Protein AF-A0A9D4SSJ9-F1 (afdb_monomer)

Solvent-accessible surface area (backbone atoms only — not comparable to full-atom values): 11953 Å² total; per-residue (Å²): 132,86,77,77,81,77,77,83,88,78,85,59,30,48,45,57,53,49,49,54,50,52,47,48,73,70,63,75,56,53,73,68,54,53,19,58,77,70,75,43,57,63,69,55,52,53,52,50,59,76,40,42,68,61,57,51,48,33,48,74,70,63,77,42,65,49,80,43,64,68,97,76,80,68,97,52,61,68,61,51,53,53,66,73,49,56,68,79,73,55,81,67,80,73,87,71,49,74,65,58,55,51,49,60,66,48,68,77,57,82,77,80,84,84,84,89,84,84,91,78,73,88,73,72,77,74,72,54,72,64,59,56,48,52,53,51,56,52,51,47,57,50,36,62,73,73,66,44,66,72,58,48,60,55,50,51,54,55,54,51,48,56,54,52,58,55,50,67,73,64,57,81,87,49,80,62,74,73,73,53,83,81,70,81,79,130

Secondary structure (DSSP, 8-state):
-PPPPPPP-PPPPHHHHHHHHHHHHHH---HHHHHHHTT--HHHHHHHHHTHHHHHHHHHTTSS-TT-S--PPPS-HHHHHHHHHGGGGS-PPP---HHHHHHHHHHT---------S-------PPPHHHHHHHHHHHHHHHHHHT-HHHHHHHHHHHHHHHHHHHHH----STHHHHS------

Organism: Rhipicephalus sanguineus (NCBI:txid34632)

Mean predicted aligned error: 19.71 Å

Radius of gyration: 43.17 Å; Cα contacts (8 Å, |Δi|>4): 69; chains: 1; bounding box: 50×50×124 Å

Nearest PDB structures (foldseek):
  1hlv-assembly1_A  TM=5.743E-01  e=2.482E-03  Homo sapiens

Foldseek 3Di:
DDPPDDDDDDQDFLLRLVVLVVCVVPVVDDLVVSCVVSVHDSVVNVVSVVCVVVSCCCVVVVVDDRRDRDPDDDPCPVVVVCVVCVCVPPDDPPPQDPVNVVVVVCVVDDDDDDDDDDDDDPPPPDDPLVVVLVVLVVVLVVCVVVVPVVVNVVSVVVNVVSVVVVVVVVPDPDPVVVVPDPPPDD

InterPro domains:
  IPR007889 DNA binding HTH domain, Psq-type [PF04218] (6-55)
  IPR007889 DNA binding HTH domain, Psq-type [PS50960] (3-55)
  I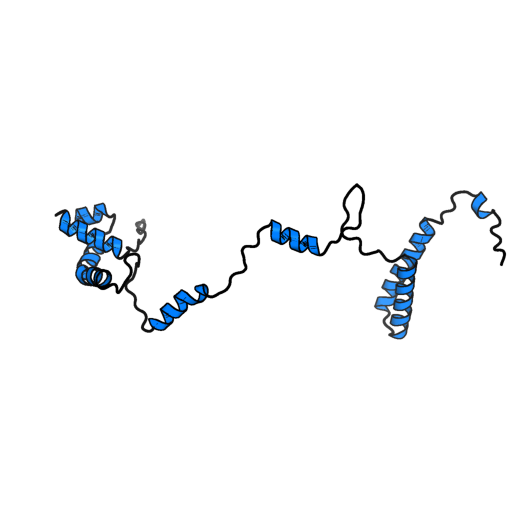PR009057 Homedomain-like superfamily [SSF46689] (6-64)
  IPR011991 ArsR-like helix-turn-helix domain [cd00090] (10-50)

pLDDT: mean 81.21, std 14.35, range [38.53, 95.25]

Sequence (186 aa):
MESAKKRPHHALSLEKKLEILKELDRSGLTKTEVAKKFDIPKSTLSRILKNKETIEGAVKNGTFTAKRMRMRTTPYEELEKDYETIDESVQTCREETLEELIAEVQADDQPSSSDECDDVIPSAVVPPDSAAKEAVELLQRYFEHEGCPEFLSSLSGMGAYFVKKQLKHAKQTTLHSFFSPTHPDK

Structure (mmCIF, N/CA/C/O backbone):
data_AF-A0A9D4SSJ9-F1
#
_entry.id   AF-A0A9D4SSJ9-F1
#
loop_
_atom_site.group_PDB
_atom_site.id
_atom_site.type_symbol
_atom_site.label_atom_id
_atom_site.label_alt_id
_atom_site.label_comp_id
_atom_site.label_asym_id
_atom_site.label_entity_id
_atom_site.label_seq_id
_atom_site.pdbx_PDB_ins_code
_atom_site.Cartn_x
_atom_site.Cartn_y
_atom_site.Cartn_z
_atom_site.occupancy
_atom_site.B_iso_or_equiv
_atom_site.auth_seq_id
_atom_site.auth_comp_id
_atom_site.auth_asym_id
_atom_site.auth_atom_id
_atom_site.pdbx_PDB_model_num
ATOM 1 N N . MET A 1 1 ? -31.808 -22.630 10.461 1.00 53.34 1 MET A N 1
ATOM 2 C CA . MET A 1 1 ? -31.124 -21.704 11.388 1.00 53.34 1 MET A CA 1
ATOM 3 C C . MET A 1 1 ? -30.409 -20.671 10.545 1.00 53.34 1 MET A C 1
ATOM 5 O O . MET A 1 1 ? -29.534 -21.040 9.775 1.00 53.34 1 MET A O 1
ATOM 9 N N . GLU A 1 2 ? -30.836 -19.418 10.619 1.00 62.09 2 GLU A N 1
ATOM 10 C CA . GLU A 1 2 ? -30.217 -18.324 9.875 1.00 62.09 2 GLU A CA 1
ATOM 11 C C . GLU A 1 2 ? -28.887 -17.961 10.545 1.00 62.09 2 GLU A C 1
ATOM 13 O O . GLU A 1 2 ? -28.835 -17.619 11.726 1.00 62.09 2 GLU A O 1
ATOM 18 N N . SER A 1 3 ? -27.779 -18.143 9.831 1.00 63.62 3 SER A N 1
ATOM 19 C CA . SER A 1 3 ? -26.447 -17.842 10.348 1.00 63.62 3 SER A CA 1
ATOM 20 C C . SER A 1 3 ? -26.290 -16.333 10.522 1.00 63.62 3 SER A C 1
ATOM 22 O O . SER A 1 3 ? -26.323 -15.593 9.540 1.00 63.62 3 SER A O 1
ATOM 24 N N . ALA A 1 4 ? -26.092 -15.879 11.763 1.00 78.81 4 ALA A N 1
ATOM 25 C CA . ALA A 1 4 ? -25.862 -14.471 12.070 1.00 78.81 4 ALA A CA 1
ATOM 26 C C . ALA A 1 4 ? -24.712 -13.907 11.216 1.00 78.81 4 ALA A C 1
ATOM 28 O O . ALA A 1 4 ? -23.603 -14.452 11.200 1.00 78.81 4 ALA A O 1
ATOM 29 N N . LYS A 1 5 ? -24.981 -12.808 10.502 1.00 83.75 5 LYS A N 1
ATOM 30 C CA . LYS A 1 5 ? -24.003 -12.133 9.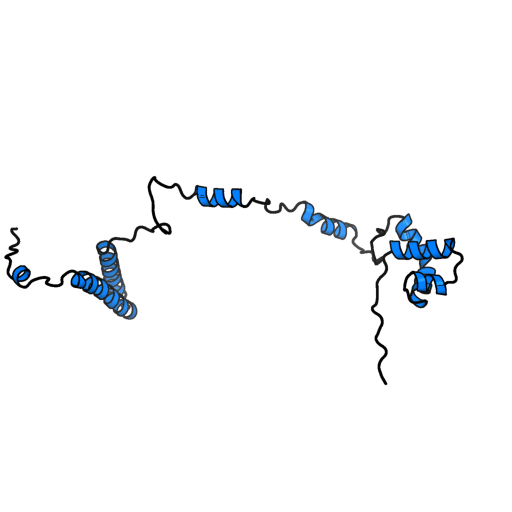642 1.00 83.75 5 LYS A CA 1
ATOM 31 C C . LYS A 1 5 ? -22.762 -11.771 10.466 1.00 83.75 5 LYS A C 1
ATOM 33 O O . LYS A 1 5 ? -22.851 -11.048 11.460 1.00 83.75 5 LYS A O 1
ATOM 38 N N . LYS A 1 6 ? -21.600 -12.307 10.078 1.00 83.38 6 LYS A N 1
ATOM 39 C CA . LYS A 1 6 ? -20.325 -12.048 10.762 1.00 83.38 6 LYS A CA 1
ATOM 40 C C . LYS A 1 6 ? -19.991 -10.560 10.653 1.00 83.38 6 LYS A C 1
ATOM 42 O O . LYS A 1 6 ? -20.070 -9.986 9.569 1.00 83.38 6 LYS A O 1
ATOM 47 N N . ARG A 1 7 ? -19.612 -9.940 11.773 1.00 80.81 7 ARG A N 1
ATOM 48 C CA . ARG A 1 7 ? -19.142 -8.548 11.775 1.00 80.81 7 ARG A CA 1
ATOM 49 C C . ARG A 1 7 ? -17.808 -8.460 11.021 1.00 80.81 7 ARG A C 1
ATOM 51 O O . ARG A 1 7 ? -16.969 -9.344 11.221 1.00 80.81 7 ARG A O 1
ATOM 58 N N . PRO A 1 8 ? -17.591 -7.428 10.190 1.00 84.56 8 PRO A N 1
ATOM 59 C CA . PRO A 1 8 ? -16.294 -7.201 9.567 1.00 84.56 8 PRO A CA 1
ATOM 60 C C . PRO A 1 8 ? -15.223 -6.978 10.641 1.00 84.56 8 PRO A C 1
ATOM 62 O O . PRO A 1 8 ? -15.461 -6.340 11.668 1.00 84.56 8 PRO A O 1
ATOM 65 N N . HIS A 1 9 ? -14.037 -7.545 10.427 1.00 83.94 9 HIS A N 1
ATOM 66 C 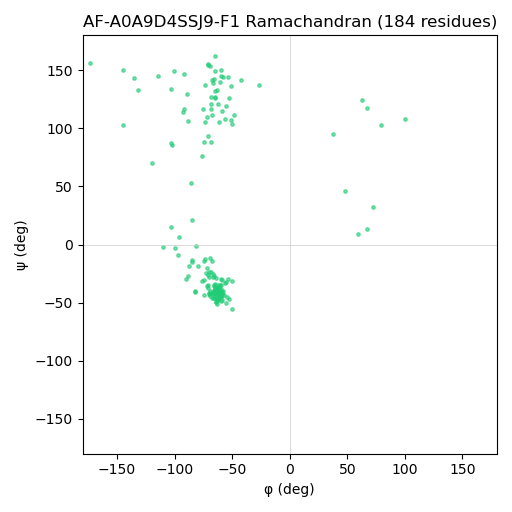CA . HIS A 1 9 ? -12.918 -7.380 11.346 1.00 83.94 9 HIS A CA 1
ATOM 67 C C . HIS A 1 9 ? -12.109 -6.134 10.967 1.00 83.94 9 HIS A C 1
ATOM 69 O O . HIS A 1 9 ? -11.339 -6.158 10.006 1.00 83.94 9 HIS A O 1
ATOM 75 N N . HIS A 1 10 ? -12.234 -5.069 11.759 1.00 85.94 10 HIS A N 1
ATOM 76 C CA . HIS A 1 10 ? -11.441 -3.852 11.598 1.00 85.94 10 HIS A CA 1
ATOM 77 C C . HIS A 1 10 ? -10.174 -3.917 12.455 1.00 85.94 10 HIS A C 1
ATOM 79 O O . HIS A 1 10 ? -10.230 -3.992 13.685 1.00 85.94 10 HIS A O 1
ATOM 85 N N . ALA A 1 11 ? -9.010 -3.908 11.804 1.00 90.50 11 ALA A N 1
ATOM 86 C CA . ALA A 1 11 ? -7.742 -3.788 12.508 1.00 90.50 11 ALA A CA 1
ATOM 87 C C . ALA A 1 11 ? -7.557 -2.342 13.007 1.00 90.50 11 ALA A C 1
ATOM 89 O O . ALA A 1 11 ? -7.842 -1.390 12.289 1.00 90.50 11 ALA A O 1
ATOM 90 N N . LEU A 1 12 ? -7.073 -2.181 14.240 1.00 93.00 12 LEU A N 1
ATOM 91 C CA . LEU A 1 12 ? -6.858 -0.875 14.876 1.00 93.00 12 LEU A CA 1
ATOM 92 C C . LEU A 1 12 ? -5.365 -0.515 14.860 1.00 93.00 12 LEU A C 1
ATOM 94 O O . LEU A 1 12 ? -4.534 -1.359 15.228 1.00 93.00 12 LEU A O 1
ATOM 98 N N . SER A 1 13 ? -5.037 0.725 14.483 1.00 94.12 13 SER A N 1
ATOM 99 C CA . SER A 1 13 ? -3.679 1.285 14.578 1.00 94.12 13 SER A CA 1
ATOM 100 C C . SER A 1 13 ? -3.217 1.418 16.035 1.00 94.12 13 SER A C 1
ATOM 102 O O . SER A 1 13 ? -4.030 1.368 16.966 1.00 94.12 13 SER A O 1
ATOM 104 N N . LEU A 1 14 ? -1.905 1.556 16.253 1.00 93.62 14 LEU A N 1
ATOM 105 C CA . LEU A 1 14 ? -1.355 1.825 17.587 1.00 93.62 14 LEU A CA 1
ATOM 106 C C . LEU A 1 14 ? -1.869 3.155 18.150 1.00 93.62 14 LEU A C 1
ATOM 108 O O . LEU A 1 14 ? -2.272 3.205 19.310 1.00 93.62 14 LEU A O 1
ATOM 112 N N . GLU A 1 15 ? -1.959 4.184 17.308 1.00 93.62 15 GLU A N 1
ATOM 113 C CA . GLU A 1 15 ? -2.562 5.475 17.645 1.00 93.62 15 GLU A CA 1
ATOM 114 C C . GLU A 1 15 ? -3.999 5.328 18.157 1.00 93.62 15 GLU A C 1
ATOM 116 O O . GLU A 1 15 ? -4.317 5.800 19.249 1.00 93.62 15 GLU A O 1
ATOM 121 N N . LYS A 1 16 ? -4.854 4.590 17.434 1.00 94.38 16 LYS A N 1
ATOM 122 C CA . LYS A 1 16 ? -6.253 4.402 17.841 1.00 94.38 16 LYS A CA 1
ATOM 123 C C . LYS A 1 16 ? -6.368 3.642 19.161 1.00 94.38 16 LYS A C 1
ATOM 125 O O . LYS A 1 16 ? -7.217 3.959 19.990 1.00 94.38 16 LYS A O 1
ATOM 130 N N . LYS A 1 17 ? -5.503 2.649 19.390 1.00 94.94 17 LYS A N 1
ATOM 131 C CA . LYS A 1 17 ? -5.447 1.921 20.669 1.00 94.94 17 LYS A CA 1
ATOM 132 C C . LYS A 1 17 ? -5.026 2.837 21.819 1.00 94.94 17 LYS A C 1
ATOM 134 O O . LYS A 1 17 ? -5.609 2.736 22.894 1.00 94.94 17 LYS A O 1
ATOM 139 N N . LEU A 1 18 ? -4.066 3.737 21.597 1.00 93.75 18 LEU A N 1
ATOM 140 C CA . LEU A 1 18 ? -3.662 4.739 22.588 1.00 93.75 18 LEU A CA 1
ATOM 141 C C . LEU A 1 18 ? -4.771 5.746 22.879 1.00 93.75 18 LEU A C 1
ATOM 143 O O . LEU A 1 18 ? -4.971 6.106 24.033 1.00 93.75 18 LEU A O 1
ATOM 147 N N . GLU A 1 19 ? -5.503 6.181 21.858 1.00 94.25 19 GLU A N 1
ATOM 148 C CA . GLU A 1 19 ? -6.663 7.055 22.026 1.00 94.25 19 GLU A CA 1
ATOM 149 C C . GLU A 1 19 ? -7.734 6.388 22.900 1.00 94.25 19 GLU A C 1
ATOM 151 O O . GLU A 1 19 ? -8.209 6.995 23.855 1.00 94.25 19 GLU A O 1
ATOM 156 N N . ILE A 1 20 ? -8.038 5.109 22.647 1.00 94.19 20 ILE A N 1
ATOM 157 C CA . ILE A 1 20 ? -8.972 4.318 23.463 1.00 94.19 20 ILE A CA 1
ATOM 158 C C . ILE A 1 20 ? -8.506 4.234 24.925 1.00 94.19 20 ILE A C 1
ATOM 160 O O . ILE A 1 20 ? -9.323 4.357 25.836 1.00 94.19 20 ILE A O 1
ATOM 164 N N . LEU A 1 21 ? -7.206 4.026 25.161 1.00 92.94 21 LEU A N 1
ATOM 165 C CA . LEU A 1 21 ? -6.633 3.954 26.510 1.00 92.94 21 LEU A CA 1
ATOM 166 C C . LEU A 1 21 ? -6.701 5.307 27.232 1.00 92.94 21 LEU A C 1
ATOM 168 O O . LEU A 1 21 ? -7.159 5.363 28.370 1.00 92.94 21 LEU A O 1
ATOM 172 N N . LYS A 1 22 ? -6.322 6.397 26.553 1.00 92.44 22 LYS A N 1
ATOM 173 C CA . LYS A 1 22 ? -6.417 7.764 27.088 1.00 92.44 22 LYS A CA 1
ATOM 174 C C . LYS A 1 22 ? -7.856 8.139 27.418 1.00 92.44 22 LYS A C 1
ATOM 176 O O . LYS A 1 22 ? -8.103 8.755 28.449 1.00 92.44 22 LYS A O 1
ATOM 181 N N . GLU A 1 23 ? -8.796 7.769 26.554 1.00 91.56 23 GLU A N 1
ATOM 182 C CA . GLU A 1 23 ? -10.212 8.033 26.774 1.00 91.56 23 GLU A CA 1
ATOM 183 C C . GLU A 1 23 ? -10.745 7.236 27.965 1.00 91.56 23 GLU A C 1
ATOM 185 O O . GLU A 1 23 ? -11.489 7.785 28.772 1.00 91.56 23 GLU A O 1
ATOM 190 N N . LEU A 1 24 ? -10.343 5.973 28.127 1.00 90.69 24 LEU A N 1
ATOM 191 C CA . LEU A 1 24 ? -10.740 5.168 29.284 1.00 90.69 24 LEU A CA 1
ATOM 192 C C . LEU A 1 24 ? -10.198 5.751 30.598 1.00 90.69 24 LEU A C 1
ATOM 194 O O . LEU A 1 24 ? -10.939 5.819 31.574 1.00 90.69 24 LEU A O 1
ATOM 198 N N . ASP A 1 25 ? -8.942 6.202 30.605 1.00 88.44 25 ASP A N 1
ATOM 199 C CA . ASP A 1 25 ? -8.309 6.789 31.790 1.00 88.44 25 ASP A CA 1
ATOM 200 C C . ASP A 1 25 ? -8.892 8.183 32.123 1.00 88.44 25 ASP A C 1
ATOM 202 O O . ASP A 1 25 ? -9.031 8.530 33.293 1.00 88.44 25 ASP A O 1
ATOM 206 N N . ARG A 1 26 ? -9.267 8.983 31.109 1.00 88.06 26 ARG A N 1
ATOM 207 C CA . ARG A 1 26 ? -9.798 10.351 31.281 1.00 88.06 26 ARG A CA 1
ATOM 208 C C . ARG A 1 26 ? -11.287 10.394 31.622 1.00 88.06 26 ARG A C 1
ATOM 210 O O . ARG A 1 26 ? -11.705 11.246 32.397 1.00 88.06 26 ARG A O 1
ATOM 217 N N . SER A 1 27 ? -12.094 9.549 30.985 1.00 74.06 27 SER A N 1
ATOM 218 C CA . SER A 1 27 ? -13.555 9.696 30.994 1.00 74.06 27 SER A CA 1
ATOM 219 C C . SER A 1 27 ? -14.238 9.072 32.212 1.00 74.06 27 SER A C 1
ATOM 221 O O . SER A 1 27 ? -15.414 9.341 32.438 1.00 74.06 27 SER A O 1
ATOM 223 N N . GLY A 1 28 ? -13.542 8.219 32.979 1.00 78.50 28 GLY A N 1
ATOM 224 C CA . GLY A 1 28 ? -14.141 7.462 34.088 1.00 78.50 28 GLY A CA 1
ATOM 225 C C . GLY A 1 28 ? -15.303 6.550 33.660 1.00 78.50 28 GLY A C 1
ATOM 226 O O . GLY A 1 28 ? -16.001 6.001 34.512 1.00 78.50 28 GLY A O 1
ATOM 227 N N . LEU A 1 29 ? -15.526 6.399 32.348 1.00 82.06 29 LEU A N 1
ATOM 228 C CA . LEU A 1 29 ? -16.628 5.645 31.772 1.00 82.06 29 LEU A CA 1
ATOM 229 C C . LEU A 1 29 ? -16.428 4.151 31.982 1.00 82.06 29 LEU A C 1
ATOM 231 O O . LEU A 1 29 ? -15.314 3.622 32.067 1.00 82.06 29 LEU A O 1
ATOM 235 N N . THR A 1 30 ? -17.542 3.428 31.984 1.00 89.00 30 THR A N 1
ATOM 236 C CA . THR A 1 30 ? -17.484 1.974 32.028 1.00 89.00 30 THR A CA 1
ATOM 237 C C . THR A 1 30 ? -16.830 1.436 30.754 1.00 89.00 30 THR A C 1
ATOM 239 O O . THR A 1 30 ? -17.005 1.958 29.648 1.00 89.00 30 THR A O 1
ATOM 242 N N . LYS A 1 31 ? -16.138 0.296 30.872 1.00 91.06 31 LYS A N 1
ATOM 243 C CA . LYS A 1 31 ? -15.558 -0.429 29.722 1.00 91.06 31 LYS A CA 1
ATOM 244 C C . LYS A 1 31 ? -16.589 -0.654 28.606 1.00 91.06 31 LYS A C 1
ATOM 246 O O . LYS A 1 31 ? -16.253 -0.712 27.428 1.00 91.06 31 LYS A O 1
ATOM 251 N N . THR A 1 32 ? -17.859 -0.800 28.973 1.00 92.00 32 THR A N 1
ATOM 252 C CA . THR A 1 32 ? -18.959 -0.991 28.032 1.00 92.00 32 THR A CA 1
ATOM 253 C C . THR A 1 32 ? -19.316 0.256 27.237 1.00 92.00 32 THR A C 1
ATOM 255 O O . THR A 1 32 ? -19.662 0.125 26.066 1.00 92.00 32 THR A O 1
ATOM 258 N N . GLU A 1 33 ? -19.232 1.438 27.837 1.00 92.19 33 GLU A N 1
ATOM 259 C CA . GLU A 1 33 ? -19.518 2.710 27.166 1.00 92.19 33 GLU A CA 1
ATOM 260 C C . GLU A 1 33 ? -18.384 3.093 26.223 1.00 92.19 33 GLU A C 1
ATOM 262 O O . GLU A 1 33 ? -18.644 3.423 25.070 1.00 92.19 33 GLU A O 1
ATOM 267 N N . VAL A 1 34 ? -17.130 2.930 26.656 1.00 92.75 34 VAL A N 1
ATOM 268 C CA . VAL A 1 34 ? -15.960 3.161 25.793 1.00 92.75 34 VAL A CA 1
ATOM 269 C C . VAL A 1 34 ? -15.983 2.223 24.585 1.00 92.75 34 VAL A C 1
ATOM 271 O O . VAL A 1 34 ? -15.798 2.663 23.453 1.00 92.75 34 VAL A O 1
ATOM 274 N N . ALA A 1 35 ? -16.301 0.941 24.787 1.00 93.06 35 ALA A N 1
ATOM 275 C CA . ALA A 1 35 ? -16.440 -0.006 23.681 1.00 93.06 35 ALA A CA 1
ATOM 276 C C . ALA A 1 35 ? -17.506 0.430 22.657 1.00 93.06 35 ALA A C 1
ATOM 278 O O . ALA A 1 35 ? -17.277 0.310 21.457 1.00 93.06 35 ALA A O 1
ATOM 279 N N . LYS A 1 36 ? -18.641 0.976 23.118 1.00 92.75 36 LYS A N 1
ATOM 280 C CA . LYS A 1 36 ? -19.687 1.518 22.236 1.00 92.75 36 LYS A CA 1
ATOM 281 C C . LYS A 1 36 ? -19.233 2.792 21.519 1.00 92.75 36 LYS A C 1
ATOM 283 O O . LYS A 1 36 ? -19.477 2.914 20.327 1.00 92.75 36 LYS A O 1
ATOM 288 N N . LYS A 1 37 ? -18.551 3.709 22.217 1.00 92.56 37 LYS A N 1
ATOM 289 C CA . LYS A 1 37 ? -18.062 4.983 21.659 1.00 92.56 37 LYS A CA 1
ATOM 290 C C . LYS A 1 37 ? -17.105 4.775 20.484 1.00 92.56 37 LYS A C 1
ATOM 292 O O . LYS A 1 37 ? -17.154 5.523 19.517 1.00 92.56 37 LYS A O 1
ATOM 297 N N . PHE A 1 38 ? -16.253 3.756 20.570 1.00 91.50 38 PHE A N 1
ATOM 298 C CA . PHE A 1 38 ? -15.284 3.427 19.523 1.00 91.50 38 PHE A CA 1
ATOM 299 C C . PHE A 1 38 ? -15.764 2.341 18.547 1.00 91.50 38 PHE A C 1
ATOM 301 O O . PHE A 1 38 ? -14.969 1.901 17.723 1.00 91.50 38 PHE A O 1
ATOM 308 N N . ASP A 1 39 ? -17.022 1.895 18.649 1.00 91.44 39 ASP A N 1
ATOM 309 C CA . ASP A 1 39 ? -17.597 0.779 17.880 1.00 91.44 39 ASP A CA 1
ATOM 310 C C . ASP A 1 39 ? -16.711 -0.484 17.858 1.00 91.44 39 ASP A C 1
ATOM 312 O O . ASP A 1 39 ? -16.454 -1.116 16.833 1.00 91.44 39 ASP A O 1
ATOM 316 N N . ILE A 1 40 ? -16.201 -0.865 19.033 1.00 92.38 40 ILE A N 1
ATOM 317 C CA . ILE A 1 40 ? -15.366 -2.056 19.198 1.00 92.38 40 ILE A CA 1
ATOM 318 C C . ILE A 1 40 ? -16.055 -3.111 20.067 1.00 92.38 40 ILE A C 1
ATOM 320 O O . ILE A 1 40 ? -16.727 -2.799 21.054 1.00 92.38 40 ILE A O 1
ATOM 324 N N . PRO A 1 41 ? -15.851 -4.408 19.779 1.00 92.19 41 PRO A N 1
ATOM 325 C CA . PRO A 1 41 ? -16.277 -5.468 20.680 1.00 92.19 41 PRO A CA 1
ATOM 326 C C . PRO A 1 41 ? -15.641 -5.329 22.072 1.00 92.19 41 PRO A C 1
ATOM 328 O O . PRO A 1 41 ? -14.458 -5.010 22.209 1.00 92.19 41 PRO A O 1
ATOM 331 N N . LYS A 1 42 ? -16.395 -5.676 23.124 1.00 92.94 42 LYS A N 1
ATOM 332 C CA . LYS A 1 42 ? -15.884 -5.696 24.512 1.00 92.94 42 LYS A CA 1
ATOM 333 C C . LYS A 1 42 ? -14.647 -6.594 24.669 1.00 92.94 42 LYS A C 1
ATOM 335 O O . LYS A 1 42 ? -13.757 -6.300 25.468 1.00 92.94 42 LYS A O 1
ATOM 340 N N . SER A 1 43 ? -14.579 -7.679 23.895 1.00 93.81 43 SER A N 1
ATOM 341 C CA . SER A 1 43 ? -13.418 -8.572 23.837 1.00 93.81 43 SER A CA 1
ATOM 342 C C . SER A 1 43 ? -12.178 -7.867 23.277 1.00 93.81 43 SER A C 1
ATOM 344 O O . SER A 1 43 ? -11.087 -8.039 23.819 1.00 93.81 43 SER A O 1
ATOM 346 N N . THR A 1 44 ? -12.344 -7.019 22.258 1.00 93.75 44 THR A N 1
ATOM 347 C CA . THR A 1 44 ? -11.273 -6.201 21.672 1.00 93.75 44 THR A CA 1
ATOM 348 C C . THR A 1 44 ? -10.737 -5.192 22.678 1.00 93.75 44 THR A C 1
ATOM 350 O O . THR A 1 44 ? -9.529 -5.164 22.903 1.00 93.75 44 THR A O 1
ATOM 353 N N . LEU A 1 45 ? -11.610 -4.433 23.353 1.00 94.50 45 LEU A N 1
ATOM 354 C CA . LEU A 1 45 ? -11.191 -3.495 24.404 1.00 94.50 45 LEU A CA 1
ATOM 355 C C . LEU A 1 45 ? -10.415 -4.210 25.519 1.00 94.50 45 LEU A C 1
ATOM 357 O O . LEU A 1 45 ? -9.361 -3.752 25.950 1.00 94.50 45 LEU A O 1
ATOM 361 N N . SER A 1 46 ? -10.901 -5.378 25.945 1.00 94.75 46 SER A N 1
ATOM 362 C CA . SER A 1 46 ? -10.227 -6.181 26.973 1.00 94.75 46 SER A CA 1
ATOM 363 C C . SER A 1 46 ? -8.830 -6.630 26.532 1.00 94.75 46 SER A C 1
ATOM 365 O O . SER A 1 46 ? -7.907 -6.659 27.343 1.00 94.75 46 SER A O 1
ATOM 367 N N . ARG A 1 47 ? -8.655 -6.959 25.245 1.00 95.00 47 ARG A N 1
ATOM 368 C CA . ARG A 1 47 ? -7.348 -7.329 24.690 1.00 95.00 47 ARG A CA 1
ATOM 369 C C . ARG A 1 47 ? -6.401 -6.135 24.586 1.00 95.00 47 ARG A C 1
ATOM 371 O O . ARG A 1 47 ? -5.217 -6.298 24.849 1.00 95.00 47 ARG A O 1
ATOM 378 N N . ILE A 1 48 ? -6.917 -4.953 24.246 1.00 94.62 48 ILE A N 1
ATOM 379 C CA . ILE A 1 48 ? -6.141 -3.704 24.241 1.00 94.62 48 ILE A CA 1
ATOM 380 C C . ILE A 1 48 ? -5.631 -3.398 25.654 1.00 94.62 48 ILE A C 1
ATOM 382 O O . ILE A 1 48 ? -4.450 -3.117 25.814 1.00 94.62 48 ILE A O 1
ATOM 386 N N . LEU A 1 49 ? -6.480 -3.549 26.677 1.00 93.94 49 LEU A N 1
ATOM 387 C CA . LEU A 1 49 ? -6.097 -3.313 28.073 1.00 93.94 49 LEU A CA 1
ATOM 388 C C . LEU A 1 49 ? -5.009 -4.263 28.572 1.00 93.94 49 LEU A C 1
ATOM 390 O O . LEU A 1 49 ? -4.074 -3.815 29.226 1.00 93.94 49 LEU A O 1
ATOM 394 N N . LYS A 1 50 ? -5.089 -5.555 28.229 1.00 95.25 50 LYS A N 1
ATOM 395 C CA . LYS A 1 50 ? -4.038 -6.531 28.575 1.00 95.25 50 LYS A CA 1
ATOM 396 C C . LYS A 1 50 ? -2.669 -6.153 28.007 1.00 95.25 50 LYS A C 1
ATOM 398 O O . LYS A 1 50 ? -1.657 -6.466 28.615 1.00 95.25 50 LYS A O 1
ATOM 403 N N . ASN A 1 51 ? -2.652 -5.472 26.864 1.00 93.31 51 ASN A N 1
ATOM 404 C CA . ASN A 1 51 ? -1.435 -5.078 26.165 1.00 93.31 51 ASN A CA 1
ATOM 405 C C . ASN A 1 51 ? -1.103 -3.583 26.357 1.00 93.31 51 ASN A C 1
ATOM 407 O O . ASN A 1 51 ? -0.282 -3.058 25.604 1.00 93.31 51 ASN A O 1
ATOM 411 N N . LYS A 1 52 ? -1.720 -2.892 27.332 1.00 93.56 52 LYS A N 1
ATOM 412 C CA . LYS A 1 52 ? -1.574 -1.438 27.552 1.00 93.56 52 LYS A CA 1
ATOM 413 C C . LYS A 1 52 ? -0.108 -1.006 27.601 1.00 93.56 52 LYS A C 1
ATOM 415 O O . LYS A 1 52 ? 0.309 -0.182 26.795 1.00 93.56 52 LYS A O 1
ATOM 420 N N . GLU A 1 53 ? 0.674 -1.619 28.486 1.00 93.31 53 GLU A N 1
ATOM 421 C CA . GLU A 1 53 ? 2.086 -1.277 28.697 1.00 93.31 53 GLU A CA 1
ATOM 422 C C . GLU A 1 53 ? 2.922 -1.480 27.433 1.00 93.31 53 GLU A C 1
ATOM 424 O O . GLU A 1 53 ? 3.711 -0.617 27.062 1.00 93.31 53 GLU A O 1
ATOM 429 N N . THR A 1 54 ? 2.688 -2.580 26.713 1.00 92.38 54 THR A N 1
ATOM 430 C CA . THR A 1 54 ? 3.408 -2.868 25.464 1.00 92.38 54 THR A CA 1
ATOM 431 C C . THR A 1 54 ? 3.097 -1.851 24.367 1.00 92.38 54 THR A C 1
ATOM 433 O O . THR A 1 54 ? 3.999 -1.433 23.650 1.00 92.38 54 THR A O 1
ATOM 436 N N . ILE A 1 55 ? 1.836 -1.414 24.253 1.00 91.69 55 ILE A N 1
ATOM 437 C CA . ILE A 1 55 ? 1.402 -0.429 23.253 1.00 91.69 55 ILE A CA 1
ATOM 438 C C . ILE A 1 55 ? 1.967 0.954 23.592 1.00 91.69 55 ILE A C 1
ATOM 440 O O . ILE A 1 55 ? 2.443 1.659 22.705 1.00 91.69 55 ILE A O 1
ATOM 444 N N . GLU A 1 56 ? 1.933 1.342 24.868 1.00 91.75 56 GLU A N 1
ATOM 445 C CA . GLU A 1 56 ? 2.506 2.609 25.319 1.00 91.75 56 GLU A CA 1
ATOM 446 C C . GLU A 1 56 ? 4.025 2.644 25.169 1.00 91.75 56 GLU A C 1
ATOM 448 O O . GLU A 1 56 ? 4.550 3.629 24.655 1.00 91.75 56 GLU A O 1
ATOM 453 N N . GLY A 1 57 ? 4.721 1.580 25.575 1.00 90.56 57 GLY A N 1
ATOM 454 C CA . GLY A 1 57 ? 6.172 1.466 25.441 1.00 90.56 57 GLY A CA 1
ATOM 455 C C . GLY A 1 57 ? 6.616 1.489 23.981 1.00 90.56 57 GLY A C 1
ATOM 456 O O . GLY A 1 57 ? 7.531 2.226 23.636 1.00 90.56 57 GLY A O 1
ATOM 457 N N . ALA A 1 58 ? 5.914 0.768 23.103 1.00 88.62 58 ALA A N 1
ATOM 458 C CA . ALA A 1 58 ? 6.190 0.738 21.667 1.00 88.62 58 ALA A CA 1
ATOM 459 C C . ALA A 1 58 ? 6.212 2.136 21.024 1.00 88.62 58 ALA A C 1
ATOM 461 O O . ALA A 1 58 ? 7.110 2.466 20.250 1.00 88.62 58 ALA A O 1
ATOM 462 N N . VAL A 1 59 ? 5.222 2.968 21.355 1.00 89.31 59 VAL A N 1
ATOM 463 C CA . VAL A 1 59 ? 5.099 4.310 20.771 1.00 89.31 59 VAL A CA 1
ATOM 464 C C . VAL A 1 59 ? 6.006 5.317 21.483 1.00 89.31 59 VAL A C 1
ATOM 466 O O . VAL A 1 59 ? 6.628 6.136 20.814 1.00 89.31 59 VAL A O 1
ATOM 469 N N . LYS A 1 60 ? 6.128 5.252 22.819 1.00 89.56 60 LYS A N 1
ATOM 470 C CA . LYS A 1 60 ? 6.997 6.154 23.603 1.00 89.56 60 LYS A CA 1
ATOM 471 C C . LYS A 1 60 ? 8.480 5.946 23.295 1.00 89.56 60 LYS A C 1
ATOM 473 O O . LYS A 1 60 ? 9.213 6.919 23.185 1.00 89.56 60 LYS A O 1
ATOM 478 N N . ASN A 1 61 ? 8.904 4.695 23.123 1.00 85.94 61 ASN A N 1
ATOM 479 C CA . ASN A 1 61 ? 10.298 4.347 22.847 1.00 85.94 61 ASN A CA 1
ATOM 480 C C . ASN A 1 61 ? 10.667 4.525 21.364 1.00 85.94 61 ASN A C 1
ATOM 482 O O . ASN A 1 61 ? 11.795 4.228 20.988 1.00 85.94 61 ASN A O 1
ATOM 486 N N . GLY A 1 62 ? 9.721 4.939 20.510 1.00 82.38 62 GLY A N 1
ATOM 487 C CA . GLY A 1 62 ? 9.954 5.126 19.076 1.00 82.38 62 GLY A CA 1
ATOM 488 C C . GLY A 1 62 ? 10.231 3.835 18.298 1.00 82.38 62 GLY A C 1
ATOM 489 O O . GLY A 1 62 ? 10.648 3.909 17.150 1.00 82.38 62 GLY A O 1
ATOM 490 N N . THR A 1 63 ? 9.986 2.658 18.886 1.00 82.00 63 THR A N 1
ATOM 491 C CA . THR A 1 63 ? 10.209 1.363 18.211 1.00 82.00 63 THR A CA 1
ATOM 492 C C . THR A 1 63 ? 9.209 1.120 17.086 1.00 82.00 63 THR A C 1
ATOM 494 O O . THR A 1 63 ? 9.522 0.433 16.120 1.00 82.00 63 THR A O 1
ATOM 497 N N . PHE A 1 64 ? 8.005 1.694 17.176 1.00 85.69 64 PHE A N 1
ATOM 498 C CA . PHE A 1 64 ? 7.008 1.615 16.112 1.00 85.69 64 PHE A CA 1
ATOM 499 C C . PHE A 1 64 ? 6.357 2.969 15.840 1.00 85.69 64 PHE A C 1
ATOM 501 O O . PHE A 1 64 ? 6.029 3.722 16.758 1.00 85.69 64 PHE A O 1
ATOM 508 N N . THR A 1 65 ? 6.076 3.242 14.565 1.00 85.75 65 THR A N 1
ATOM 509 C CA . THR A 1 65 ? 5.308 4.423 14.159 1.00 85.75 65 THR A CA 1
ATOM 510 C C . THR A 1 65 ? 3.851 4.314 14.623 1.00 85.75 65 THR A C 1
ATOM 512 O O . THR A 1 65 ? 3.229 3.250 14.557 1.00 85.75 65 THR A O 1
ATOM 515 N N . ALA A 1 66 ? 3.261 5.428 15.066 1.00 87.44 66 ALA A N 1
ATOM 516 C CA . ALA A 1 66 ? 1.896 5.454 15.612 1.00 87.44 66 ALA A CA 1
ATOM 517 C C . ALA A 1 66 ? 0.824 4.979 14.603 1.00 87.44 66 ALA A C 1
ATOM 519 O O . ALA A 1 66 ? -0.177 4.365 14.985 1.00 87.44 66 ALA A O 1
ATOM 520 N N . LYS A 1 67 ? 1.075 5.193 13.303 1.00 90.31 67 LYS A N 1
ATOM 521 C CA . LYS A 1 67 ? 0.205 4.767 12.196 1.00 90.31 67 LYS A CA 1
ATOM 522 C C . LYS A 1 67 ? 0.223 3.249 11.963 1.00 90.31 67 LYS A C 1
ATOM 524 O O . LYS A 1 67 ? -0.711 2.712 11.366 1.00 90.31 67 LYS A O 1
ATOM 529 N N . ARG A 1 68 ? 1.248 2.530 12.439 1.00 89.00 68 ARG A N 1
ATOM 530 C CA . ARG A 1 68 ? 1.401 1.086 12.205 1.00 89.00 68 ARG A CA 1
ATOM 531 C C . ARG A 1 68 ? 0.277 0.300 12.885 1.00 89.00 68 ARG A C 1
ATOM 533 O O . ARG A 1 68 ? -0.158 0.603 13.997 1.00 89.00 68 ARG A O 1
ATOM 540 N N . MET A 1 69 ? -0.195 -0.756 12.223 1.00 90.38 69 MET A N 1
ATOM 541 C CA . MET A 1 69 ? -1.283 -1.599 12.744 1.00 90.38 69 MET A CA 1
ATOM 542 C C . MET A 1 69 ? -0.790 -2.778 13.596 1.00 90.38 69 MET A C 1
ATOM 544 O O . MET A 1 69 ? -1.504 -3.252 14.488 1.00 90.38 69 MET A O 1
ATOM 548 N N . ARG A 1 70 ? 0.417 -3.284 13.307 1.00 89.19 70 ARG A N 1
ATOM 549 C CA . ARG A 1 70 ? 0.986 -4.508 13.893 1.00 89.19 70 ARG A CA 1
ATOM 550 C C . ARG A 1 70 ? 2.417 -4.272 14.380 1.00 89.19 70 ARG A C 1
ATOM 552 O O . ARG A 1 70 ? 3.248 -3.779 13.626 1.00 89.19 70 ARG A O 1
ATOM 559 N N . MET A 1 71 ? 2.708 -4.717 15.601 1.00 87.31 71 MET A N 1
ATOM 560 C CA . MET A 1 71 ? 4.047 -4.701 16.211 1.00 87.31 71 MET A CA 1
ATOM 561 C C . MET A 1 71 ? 4.844 -5.952 15.809 1.00 87.31 71 MET A C 1
ATOM 563 O O . MET A 1 71 ? 5.255 -6.733 16.660 1.00 87.31 71 MET A O 1
ATOM 567 N N . ARG A 1 72 ? 4.951 -6.223 14.503 1.00 87.44 72 ARG A N 1
ATOM 568 C CA . ARG A 1 72 ? 5.851 -7.268 13.993 1.00 87.44 72 ARG A CA 1
ATOM 569 C C . ARG A 1 72 ? 7.209 -6.635 13.734 1.00 87.44 72 ARG A C 1
ATOM 571 O O . ARG A 1 72 ? 7.246 -5.605 13.057 1.00 87.44 72 ARG A O 1
ATOM 578 N N . THR A 1 73 ? 8.254 -7.262 14.255 1.00 85.69 73 THR A N 1
ATOM 579 C CA . THR A 1 73 ? 9.651 -6.970 13.936 1.00 85.69 73 THR A CA 1
ATOM 580 C C . THR A 1 73 ? 10.168 -7.998 12.935 1.00 85.69 73 THR A C 1
ATOM 582 O O . THR A 1 73 ? 9.701 -9.142 12.907 1.00 85.69 73 THR A O 1
ATOM 585 N N . THR A 1 74 ? 11.103 -7.573 12.097 1.00 84.69 74 THR A N 1
ATOM 586 C CA . THR A 1 74 ? 11.944 -8.461 11.293 1.00 84.69 74 THR A CA 1
ATOM 587 C C . THR A 1 74 ? 13.228 -8.752 12.079 1.00 84.69 74 THR A C 1
ATOM 589 O O . THR A 1 74 ? 13.692 -7.878 12.809 1.00 84.69 74 THR A O 1
ATOM 592 N N . PRO A 1 75 ? 13.826 -9.949 11.971 1.00 88.44 75 PRO A N 1
ATOM 593 C CA . PRO A 1 75 ? 15.179 -10.176 12.479 1.00 88.44 75 PRO A CA 1
ATOM 594 C C . PRO A 1 75 ? 16.259 -9.430 11.670 1.00 88.44 75 PRO A C 1
ATOM 596 O O . PRO A 1 75 ? 17.393 -9.352 12.127 1.00 88.44 75 PRO A O 1
ATOM 599 N N . TYR A 1 76 ? 15.918 -8.883 10.496 1.00 91.31 76 TYR A N 1
ATOM 600 C CA . TYR A 1 76 ? 16.836 -8.186 9.590 1.00 91.31 76 TYR A CA 1
ATOM 601 C C . TYR A 1 76 ? 16.389 -6.732 9.373 1.00 91.31 76 TYR A C 1
ATOM 603 O O . TYR A 1 76 ? 15.883 -6.388 8.307 1.00 91.31 76 TYR A O 1
ATOM 611 N N . GLU A 1 77 ? 16.516 -5.889 10.403 1.00 85.56 77 GLU A N 1
ATOM 612 C CA . GLU A 1 77 ? 16.068 -4.483 10.343 1.00 85.56 77 GLU A CA 1
ATOM 613 C C . GLU A 1 77 ? 16.865 -3.648 9.335 1.00 85.56 77 GLU A C 1
ATOM 615 O O . GLU A 1 77 ? 16.303 -2.774 8.684 1.00 85.56 77 GLU A O 1
ATOM 620 N N . GLU A 1 78 ? 18.163 -3.922 9.197 1.00 86.69 78 GLU A N 1
ATOM 621 C CA . GLU A 1 78 ? 19.037 -3.244 8.230 1.00 86.69 78 GLU A CA 1
ATOM 622 C C . GLU A 1 78 ? 18.569 -3.512 6.797 1.00 86.69 78 GLU A C 1
ATOM 624 O O . GLU A 1 78 ? 18.335 -2.581 6.036 1.00 86.69 78 GLU A O 1
ATOM 629 N N . LEU A 1 79 ? 18.297 -4.779 6.481 1.00 91.06 79 LEU A N 1
ATOM 630 C CA . LEU A 1 79 ? 17.827 -5.190 5.163 1.00 91.06 79 LEU A CA 1
ATOM 631 C C . LEU A 1 79 ? 16.458 -4.580 4.809 1.00 91.06 79 LEU A C 1
ATOM 633 O O . LEU A 1 79 ? 16.229 -4.225 3.659 1.00 91.06 79 LEU A O 1
ATOM 637 N N . GLU A 1 80 ? 15.536 -4.456 5.773 1.00 87.00 80 GLU A N 1
ATOM 638 C CA . GLU A 1 80 ? 14.228 -3.820 5.532 1.00 87.00 80 GLU A CA 1
ATOM 639 C C . GLU A 1 80 ? 14.384 -2.331 5.180 1.00 87.00 80 GLU A C 1
ATOM 641 O O . GLU A 1 80 ? 13.736 -1.872 4.245 1.00 87.00 80 GLU A O 1
ATOM 646 N N . LYS A 1 81 ? 15.291 -1.603 5.847 1.00 86.31 81 LYS A N 1
ATOM 647 C CA . LYS A 1 81 ? 15.586 -0.193 5.527 1.00 86.31 81 LYS A CA 1
ATOM 648 C C . LYS A 1 81 ? 16.216 -0.022 4.149 1.00 86.31 81 LYS A C 1
ATOM 650 O O . LYS A 1 81 ? 15.862 0.913 3.432 1.00 86.31 81 LYS A O 1
ATOM 655 N N . ASP A 1 82 ? 17.117 -0.930 3.779 1.00 89.75 82 ASP A N 1
ATOM 656 C CA . ASP A 1 82 ? 17.693 -0.940 2.436 1.00 89.75 82 ASP A CA 1
ATOM 657 C C . ASP A 1 82 ? 16.572 -1.089 1.401 1.00 89.75 82 ASP A C 1
ATOM 659 O O . ASP A 1 82 ? 16.491 -0.277 0.487 1.00 89.75 82 ASP A O 1
ATOM 663 N N . TYR A 1 83 ? 15.642 -2.037 1.600 1.00 88.94 83 TYR A N 1
ATOM 664 C CA . TYR A 1 83 ? 14.476 -2.223 0.725 1.00 88.94 83 TYR A CA 1
ATOM 665 C C . TYR A 1 83 ? 13.524 -1.020 0.675 1.00 88.94 83 TYR A C 1
ATOM 667 O O . TYR A 1 83 ? 12.952 -0.756 -0.379 1.00 88.94 83 TYR A O 1
ATOM 675 N N . GLU A 1 84 ? 13.342 -0.295 1.782 1.00 87.31 84 GLU A N 1
ATOM 676 C CA . GLU A 1 84 ? 12.481 0.897 1.834 1.00 87.31 84 GLU A CA 1
ATOM 677 C C . GLU A 1 84 ? 13.007 2.055 0.971 1.00 87.31 84 GLU A C 1
ATOM 679 O O . GLU A 1 84 ? 12.209 2.863 0.502 1.00 87.31 84 GLU A O 1
ATOM 684 N N . THR A 1 85 ? 14.322 2.130 0.746 1.00 88.69 85 THR A N 1
ATOM 685 C CA . THR A 1 85 ? 14.983 3.283 0.105 1.00 88.69 85 THR A CA 1
ATOM 686 C C . THR A 1 85 ? 15.525 2.996 -1.296 1.00 88.69 85 THR A C 1
ATOM 688 O O . THR A 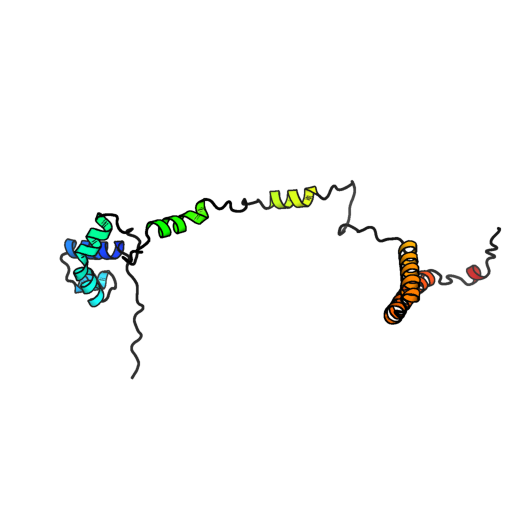1 85 ? 16.022 3.911 -1.952 1.00 88.69 85 THR A O 1
ATOM 691 N N . ILE A 1 86 ? 15.401 1.759 -1.799 1.00 89.75 86 ILE A N 1
ATOM 692 C CA . ILE A 1 86 ? 15.930 1.361 -3.123 1.00 89.75 86 ILE A CA 1
ATOM 693 C C . ILE A 1 86 ? 15.439 2.302 -4.222 1.00 89.75 86 ILE A C 1
ATOM 695 O O . ILE A 1 86 ? 16.235 2.787 -5.030 1.00 89.75 86 ILE A O 1
ATOM 699 N N . ASP A 1 87 ? 14.141 2.593 -4.211 1.00 88.81 87 ASP A N 1
ATOM 700 C CA . ASP A 1 87 ? 13.483 3.347 -5.272 1.00 88.81 87 ASP A CA 1
ATOM 701 C C . ASP A 1 87 ? 13.800 4.851 -5.227 1.00 88.81 87 ASP A C 1
ATOM 703 O O . ASP A 1 87 ? 13.590 5.542 -6.219 1.00 88.81 87 ASP A O 1
ATOM 707 N N . GLU A 1 88 ? 14.357 5.377 -4.127 1.00 88.31 88 GLU A N 1
ATOM 708 C CA . GLU A 1 88 ? 14.686 6.809 -4.008 1.00 88.31 88 GLU A CA 1
ATOM 709 C C . GLU A 1 88 ? 15.812 7.234 -4.962 1.00 88.31 88 GLU A C 1
ATOM 711 O O . GLU A 1 88 ? 15.880 8.388 -5.381 1.00 88.31 88 GLU A O 1
ATOM 716 N N . SER A 1 89 ? 16.700 6.298 -5.311 1.00 83.06 89 SER A N 1
ATOM 717 C CA . SER A 1 89 ? 17.843 6.541 -6.202 1.00 83.06 89 SER A CA 1
ATOM 718 C C . SER A 1 89 ? 17.591 6.141 -7.655 1.00 83.06 89 SER A C 1
ATOM 720 O O . SER A 1 89 ? 18.409 6.439 -8.530 1.00 83.06 89 SER A O 1
ATOM 722 N N . VAL A 1 90 ? 16.473 5.462 -7.927 1.00 90.00 90 VAL A N 1
ATOM 723 C CA . VAL A 1 90 ? 16.119 5.048 -9.281 1.00 90.00 90 VAL A CA 1
ATOM 724 C C . VAL A 1 90 ? 15.703 6.294 -10.046 1.00 90.00 90 VAL A C 1
ATOM 726 O O . VAL A 1 90 ? 14.656 6.882 -9.788 1.00 90.00 90 VAL A O 1
ATOM 729 N N . GLN A 1 91 ? 16.538 6.708 -10.999 1.00 81.69 91 GLN A N 1
ATOM 730 C CA . GLN A 1 91 ? 16.193 7.780 -11.919 1.00 81.69 91 GLN A CA 1
ATOM 731 C C . GLN A 1 91 ? 14.962 7.343 -12.717 1.00 81.69 91 GLN A C 1
ATOM 733 O O . GLN A 1 91 ? 15.045 6.484 -13.596 1.00 81.69 91 GLN A O 1
ATOM 738 N N . THR A 1 92 ? 13.803 7.905 -12.388 1.00 84.00 92 THR A N 1
ATOM 739 C CA . THR A 1 92 ? 12.608 7.730 -13.204 1.00 84.00 92 THR A CA 1
ATOM 740 C C . THR A 1 92 ? 12.785 8.507 -14.501 1.00 84.00 92 THR A C 1
ATOM 742 O O . THR A 1 92 ? 13.534 9.489 -14.555 1.00 84.00 92 THR A O 1
ATOM 745 N N . CYS A 1 93 ? 12.090 8.087 -15.559 1.00 83.25 93 CYS A N 1
ATOM 746 C CA . CYS A 1 93 ? 11.965 8.927 -16.743 1.00 83.25 93 CYS A CA 1
ATOM 747 C C . CYS A 1 93 ? 11.493 10.317 -16.299 1.00 83.25 93 CYS A C 1
ATOM 749 O O . CYS A 1 93 ? 10.623 10.430 -15.429 1.00 83.25 93 CYS A O 1
ATOM 751 N N . ARG A 1 94 ? 12.106 11.365 -16.859 1.00 75.94 94 ARG A N 1
ATOM 752 C CA . ARG A 1 94 ? 11.616 12.734 -16.684 1.00 75.94 94 ARG A CA 1
ATOM 753 C C . ARG A 1 94 ? 10.141 12.768 -17.100 1.00 75.94 94 ARG A C 1
ATOM 755 O O . ARG A 1 94 ? 9.750 12.053 -18.022 1.00 75.94 94 ARG A O 1
ATOM 762 N N . GLU A 1 95 ? 9.329 13.565 -16.415 1.00 77.00 95 GLU A N 1
ATOM 763 C CA . GLU A 1 95 ? 7.995 13.892 -16.916 1.00 77.00 95 GLU A CA 1
ATOM 764 C C . GLU A 1 95 ? 8.194 14.775 -18.151 1.00 77.00 95 GLU A C 1
ATOM 766 O O . GLU A 1 95 ? 8.319 15.992 -18.040 1.00 77.00 95 GLU A O 1
ATOM 771 N N . GLU A 1 96 ? 8.335 14.151 -19.321 1.00 81.00 96 GLU A N 1
ATOM 772 C CA . GLU A 1 96 ? 8.345 14.881 -20.584 1.00 81.00 96 GLU A CA 1
ATOM 773 C C . GLU A 1 96 ? 6.968 15.502 -20.755 1.00 81.00 96 GLU A C 1
ATOM 775 O O . GLU A 1 96 ? 5.935 14.828 -20.644 1.00 81.00 96 GLU A O 1
ATOM 780 N N . THR A 1 97 ? 6.944 16.810 -20.982 1.00 84.69 97 THR A N 1
ATOM 781 C CA . THR A 1 97 ? 5.694 17.467 -21.326 1.00 84.69 97 THR A CA 1
ATOM 782 C C . THR A 1 97 ? 5.270 17.008 -22.716 1.00 84.69 97 THR A C 1
ATOM 784 O O . THR A 1 97 ? 6.089 16.621 -23.555 1.00 84.69 97 THR A O 1
ATOM 787 N N . LEU A 1 98 ? 3.963 17.042 -22.976 1.00 82.75 98 LEU A N 1
ATOM 788 C CA . LEU A 1 98 ? 3.427 16.672 -24.283 1.00 82.75 98 LEU A CA 1
ATOM 789 C C . LEU A 1 98 ? 4.080 17.507 -25.402 1.00 82.75 98 LEU A C 1
ATOM 791 O O . LEU A 1 98 ? 4.293 17.007 -26.500 1.00 82.75 98 LEU A O 1
ATOM 795 N N . GLU A 1 99 ? 4.439 18.758 -25.111 1.00 84.25 99 GLU A N 1
ATOM 796 C CA . GLU A 1 99 ? 5.109 19.669 -26.036 1.00 84.25 99 GLU A CA 1
ATOM 797 C C . GLU A 1 99 ? 6.554 19.254 -26.358 1.00 84.25 99 GLU A C 1
ATOM 799 O O . GLU A 1 99 ? 6.953 19.350 -27.517 1.00 84.25 99 GLU A O 1
ATOM 804 N N . GLU A 1 100 ? 7.327 18.769 -25.377 1.00 81.75 100 GLU A N 1
ATOM 805 C CA . GLU A 1 100 ? 8.690 18.258 -25.605 1.00 81.75 100 GLU A CA 1
ATOM 806 C C . GLU A 1 100 ? 8.667 16.989 -26.465 1.00 81.75 100 GLU A C 1
ATOM 808 O O . GLU A 1 100 ? 9.432 16.876 -27.422 1.00 81.75 100 GLU A O 1
ATOM 813 N N . LEU A 1 101 ? 7.718 16.090 -26.190 1.00 83.38 101 LEU A N 1
ATOM 814 C CA . LEU A 1 101 ? 7.484 14.886 -26.991 1.00 83.38 101 LEU A CA 1
ATOM 815 C C . LEU A 1 101 ? 7.132 15.219 -28.447 1.00 83.38 101 LEU A C 1
ATOM 817 O O . LEU A 1 101 ? 7.650 14.602 -29.377 1.00 83.38 101 LEU A O 1
ATOM 821 N N . ILE A 1 102 ? 6.249 16.202 -28.655 1.00 85.31 102 ILE A N 1
ATOM 822 C CA . ILE A 1 102 ? 5.857 16.656 -29.995 1.00 85.31 102 ILE A CA 1
ATOM 823 C C . ILE A 1 102 ? 7.053 17.277 -30.727 1.00 85.31 102 ILE A C 1
ATOM 825 O O . ILE A 1 102 ? 7.242 17.005 -31.911 1.00 85.31 102 ILE A O 1
ATOM 829 N N . ALA A 1 103 ? 7.864 18.085 -30.042 1.00 82.50 103 ALA A N 1
ATOM 830 C CA . ALA A 1 103 ? 9.028 18.731 -30.640 1.00 82.50 103 ALA A CA 1
ATOM 831 C C . ALA A 1 103 ? 10.101 17.723 -31.085 1.00 82.50 103 ALA A C 1
ATOM 833 O O . ALA A 1 103 ? 10.701 17.912 -32.140 1.00 82.50 103 ALA A O 1
ATOM 834 N N . GLU A 1 104 ? 10.319 16.647 -30.325 1.00 78.19 104 GLU A N 1
ATOM 835 C CA . GLU A 1 104 ? 11.279 15.594 -30.682 1.00 78.19 104 GLU A CA 1
ATOM 836 C C . GLU A 1 104 ? 10.832 14.814 -31.927 1.00 78.19 104 GLU A C 1
ATOM 838 O O . GLU A 1 104 ? 11.626 14.605 -32.839 1.00 78.19 104 GLU A O 1
ATOM 843 N N . VAL A 1 105 ? 9.539 14.490 -32.037 1.00 79.75 105 VAL A N 1
ATOM 844 C CA . VAL A 1 105 ? 8.978 13.861 -33.249 1.00 79.75 105 VAL A CA 1
ATOM 845 C C . VAL A 1 105 ? 9.045 14.801 -34.459 1.00 79.75 105 VAL A C 1
ATOM 847 O O . VAL A 1 105 ? 9.264 14.350 -35.579 1.00 79.75 105 VAL A O 1
ATOM 850 N N . GLN A 1 106 ? 8.880 16.109 -34.251 1.00 71.44 106 GLN A N 1
ATOM 851 C CA . GLN A 1 106 ? 8.936 17.111 -35.321 1.00 71.44 106 GLN A CA 1
ATOM 852 C C . GLN A 1 106 ? 10.364 17.489 -35.745 1.00 71.44 106 GLN A C 1
ATOM 854 O O . GLN A 1 106 ? 10.539 18.037 -36.831 1.00 71.44 106 GLN A O 1
ATOM 859 N N . ALA A 1 107 ? 11.387 17.221 -34.928 1.00 62.19 107 ALA A N 1
ATOM 860 C CA . ALA A 1 107 ? 12.775 17.554 -35.254 1.00 62.19 107 ALA A CA 1
ATOM 861 C C . ALA A 1 107 ? 13.357 16.688 -36.390 1.00 62.19 107 ALA A C 1
ATOM 863 O O . ALA A 1 107 ? 14.269 17.143 -37.084 1.00 62.19 107 ALA A O 1
ATOM 864 N N . ASP A 1 108 ? 12.809 15.489 -36.613 1.00 58.56 108 ASP A N 1
ATOM 865 C CA . ASP A 1 108 ? 13.202 14.599 -37.715 1.00 58.56 108 ASP A CA 1
ATOM 866 C C . ASP A 1 108 ? 12.487 14.914 -39.044 1.00 58.56 108 ASP A C 1
ATOM 868 O O . ASP A 1 108 ? 12.946 14.492 -40.108 1.00 58.56 108 ASP A O 1
ATOM 872 N N . ASP A 1 109 ? 11.425 15.725 -39.019 1.00 58.41 109 ASP A N 1
ATOM 873 C CA . ASP A 1 109 ? 10.723 16.197 -40.213 1.00 58.41 109 ASP A CA 1
ATOM 874 C C . ASP A 1 109 ? 11.127 17.647 -40.525 1.00 58.41 109 ASP A C 1
ATOM 876 O O . ASP A 1 109 ? 10.448 18.600 -40.156 1.00 58.41 109 ASP A O 1
ATOM 880 N N . GLN A 1 110 ? 12.236 17.840 -41.249 1.00 52.22 110 GLN A N 1
ATOM 881 C CA . GLN A 1 110 ? 12.491 19.088 -41.987 1.00 52.22 110 GLN A CA 1
ATOM 882 C C . GLN A 1 110 ? 11.470 19.212 -43.139 1.00 52.22 110 GLN A C 1
ATOM 884 O O . GLN A 1 110 ? 11.586 18.470 -44.119 1.00 52.22 110 GLN A O 1
ATOM 889 N N . PRO A 1 111 ? 10.515 20.163 -43.115 1.00 47.00 111 PRO A N 1
ATOM 890 C CA . PRO A 1 111 ? 9.584 20.358 -44.216 1.00 47.00 111 PRO A CA 1
ATOM 891 C C . PRO A 1 111 ? 10.150 21.410 -45.177 1.00 47.00 111 PRO A C 1
ATOM 893 O O . PRO A 1 111 ? 10.266 22.596 -44.860 1.00 47.00 111 PRO A O 1
ATOM 896 N N . SER A 1 112 ? 10.472 20.972 -46.391 1.00 44.41 112 SER A N 1
ATOM 897 C CA . SER A 1 112 ? 10.566 21.838 -47.564 1.00 44.41 112 SER A CA 1
ATOM 898 C C . SER A 1 112 ? 9.216 22.540 -47.793 1.00 44.41 112 SER A C 1
ATOM 900 O O . SER A 1 112 ? 8.232 21.881 -48.110 1.00 44.41 112 SER A O 1
ATOM 902 N N . SER A 1 113 ? 9.195 23.872 -47.661 1.00 44.53 113 SER A N 1
ATOM 903 C CA . SER A 1 113 ? 8.244 24.839 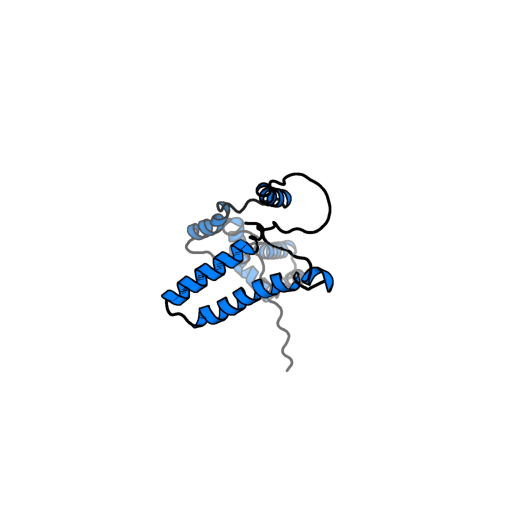-48.264 1.00 44.53 113 SER A CA 1
ATOM 904 C C . SER A 1 113 ? 7.636 24.323 -49.589 1.00 44.53 113 SER A C 1
ATOM 906 O O . SER A 1 113 ? 8.396 23.814 -50.410 1.00 44.53 113 SER A O 1
ATOM 908 N N . SER A 1 114 ? 6.348 24.435 -49.943 1.00 45.19 114 SER A N 1
ATOM 909 C CA . SER A 1 114 ? 5.238 25.321 -49.540 1.00 45.19 114 SER A CA 1
ATOM 910 C C . SER A 1 114 ? 3.909 24.856 -50.185 1.00 45.19 114 SER A C 1
ATOM 912 O O . SER A 1 114 ? 3.936 24.293 -51.278 1.00 45.19 114 SER A O 1
ATOM 914 N N . ASP A 1 115 ? 2.801 25.241 -49.537 1.00 43.50 115 ASP A N 1
ATOM 915 C CA . ASP A 1 115 ? 1.417 25.466 -50.016 1.00 43.50 115 ASP A CA 1
ATOM 916 C C . ASP A 1 115 ? 0.431 24.296 -50.270 1.00 43.50 115 ASP A C 1
ATOM 918 O O . ASP A 1 115 ? 0.405 23.671 -51.324 1.00 43.50 115 ASP A O 1
ATOM 922 N N . GLU A 1 116 ? -0.468 24.168 -49.279 1.00 53.06 116 GLU A N 1
ATOM 923 C CA . GLU A 1 116 ? -1.930 23.949 -49.318 1.00 53.06 116 GLU A CA 1
ATOM 924 C C . GLU A 1 116 ? -2.529 22.657 -49.936 1.00 53.06 116 GLU A C 1
ATOM 926 O O . GLU A 1 116 ? -2.466 22.409 -51.138 1.00 53.06 116 GLU A O 1
ATOM 931 N N . CYS A 1 117 ? -3.336 22.000 -49.081 1.00 45.34 117 CYS A N 1
ATOM 932 C CA . CYS A 1 117 ? -4.444 21.046 -49.313 1.00 45.34 117 CYS A CA 1
ATOM 933 C C . CYS A 1 117 ? -4.153 19.530 -49.155 1.00 45.34 117 CYS A C 1
ATOM 935 O O . CYS A 1 117 ? -3.593 18.899 -50.043 1.00 45.34 117 CYS A O 1
ATOM 937 N N . ASP A 1 118 ? -4.692 18.977 -48.056 1.00 44.62 118 ASP A N 1
ATOM 938 C CA . ASP A 1 118 ? -5.147 17.591 -47.800 1.00 44.62 118 ASP A CA 1
ATOM 939 C C . ASP A 1 118 ? -4.140 16.408 -47.740 1.00 44.62 118 ASP A C 1
ATOM 941 O O . ASP A 1 118 ? -3.513 16.026 -48.721 1.00 44.62 118 ASP A O 1
ATOM 945 N N . ASP A 1 119 ? -4.087 15.781 -46.550 1.00 56.59 119 ASP A N 1
ATOM 946 C CA . ASP A 1 119 ? -3.655 14.407 -46.200 1.00 56.59 119 ASP A CA 1
ATOM 947 C C . ASP A 1 119 ? -2.454 13.781 -46.948 1.00 56.59 119 ASP A C 1
ATOM 949 O O . ASP A 1 119 ? -2.646 13.093 -47.952 1.00 56.59 119 ASP A O 1
ATOM 953 N N . VAL A 1 120 ? -1.217 13.852 -46.414 1.00 42.47 120 VAL A N 1
ATOM 954 C CA . VAL A 1 120 ? -0.093 13.051 -46.961 1.00 42.47 120 VAL A CA 1
ATOM 955 C C . VAL A 1 120 ? 0.902 12.563 -45.888 1.00 42.47 120 VAL A C 1
ATOM 957 O O . VAL A 1 120 ? 1.774 13.287 -45.421 1.00 42.47 120 VAL A O 1
ATOM 960 N N . ILE A 1 121 ? 0.775 11.275 -45.549 1.00 52.06 121 ILE A N 1
ATOM 961 C CA . ILE A 1 121 ? 1.809 10.374 -44.992 1.00 52.06 121 ILE A CA 1
ATOM 962 C C . ILE A 1 121 ? 3.140 10.601 -45.739 1.00 52.06 121 ILE A C 1
ATOM 964 O O . ILE A 1 121 ? 3.061 10.730 -46.960 1.00 52.06 121 ILE A O 1
ATOM 968 N N . PRO A 1 122 ? 4.339 10.577 -45.109 1.00 45.09 122 PRO A N 1
ATOM 969 C CA . PRO A 1 122 ? 5.606 10.740 -45.825 1.00 45.09 122 PRO A CA 1
ATOM 970 C C . PRO A 1 122 ? 5.654 9.779 -47.014 1.00 45.09 122 PRO A C 1
ATOM 972 O O . PRO A 1 122 ? 5.718 8.558 -46.855 1.00 45.09 122 PRO A O 1
ATOM 975 N N . SER A 1 123 ? 5.512 10.338 -48.217 1.00 55.28 123 SER A N 1
ATOM 976 C CA . SER 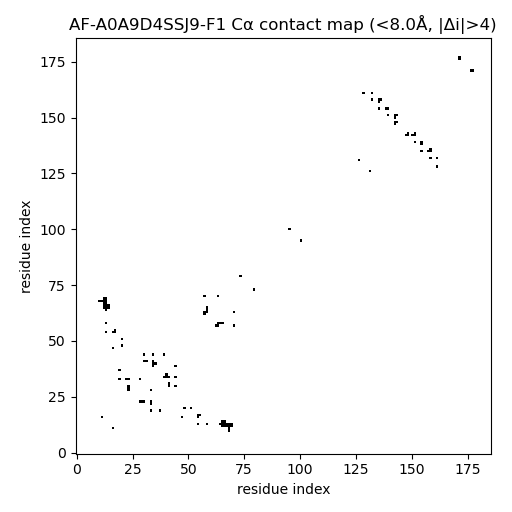A 1 123 ? 5.401 9.578 -49.452 1.00 55.28 123 SER A CA 1
ATOM 977 C C . SER A 1 123 ? 6.767 8.972 -49.726 1.00 55.28 123 SER A C 1
ATOM 979 O O . SER A 1 123 ? 7.648 9.617 -50.295 1.00 55.28 123 SER A O 1
ATOM 981 N N . ALA A 1 124 ? 6.965 7.733 -49.267 1.00 63.72 124 ALA A N 1
ATOM 982 C CA . ALA A 1 124 ? 8.033 6.884 -49.758 1.00 63.72 124 ALA A CA 1
ATO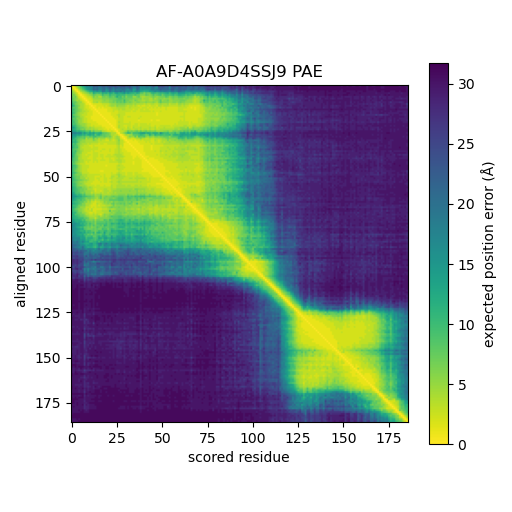M 983 C C . ALA A 1 124 ? 7.950 6.944 -51.283 1.00 63.72 124 ALA A C 1
ATOM 985 O O . ALA A 1 124 ? 6.945 6.517 -51.851 1.00 63.72 124 ALA A O 1
ATOM 986 N N . VAL A 1 125 ? 8.953 7.561 -51.916 1.00 70.06 125 VAL A N 1
ATOM 987 C CA . VAL A 1 125 ? 8.979 7.819 -53.358 1.00 70.06 125 VAL A CA 1
ATOM 988 C C . VAL A 1 125 ? 8.660 6.510 -54.065 1.00 70.06 125 VAL A C 1
ATOM 990 O O . VAL A 1 125 ? 9.483 5.595 -54.095 1.00 70.06 125 VAL A O 1
ATOM 993 N N . VAL A 1 126 ? 7.430 6.393 -54.569 1.00 76.25 126 VAL A N 1
ATOM 994 C CA . VAL A 1 126 ? 6.983 5.172 -55.230 1.00 76.25 126 VAL A CA 1
ATOM 995 C C . VAL A 1 126 ? 7.885 5.006 -56.450 1.00 76.25 126 VAL A C 1
ATOM 997 O O . VAL A 1 126 ? 7.945 5.924 -57.276 1.00 76.25 126 VAL A O 1
ATOM 1000 N N . PRO A 1 127 ? 8.627 3.889 -56.569 1.00 79.19 127 PRO A N 1
ATOM 1001 C CA . PRO A 1 127 ? 9.519 3.701 -57.698 1.00 79.19 127 PRO A CA 1
ATOM 1002 C C . PRO A 1 127 ? 8.705 3.741 -58.997 1.00 79.19 127 PRO A C 1
ATOM 1004 O O . PRO A 1 127 ? 7.559 3.278 -59.024 1.00 79.19 127 PRO A O 1
ATOM 1007 N N . PRO A 1 128 ? 9.271 4.284 -60.087 1.00 86.88 128 PRO A N 1
ATOM 1008 C CA . PRO A 1 128 ? 8.575 4.325 -61.363 1.00 86.88 128 PRO A CA 1
ATOM 1009 C C . PRO A 1 128 ? 8.224 2.904 -61.827 1.00 86.88 128 PRO A C 1
ATOM 1011 O O . PRO A 1 128 ? 8.954 1.948 -61.556 1.00 86.88 128 PRO A O 1
ATOM 1014 N N . ASP A 1 129 ? 7.128 2.768 -62.580 1.00 83.50 129 ASP A N 1
ATOM 1015 C CA . ASP A 1 129 ? 6.649 1.472 -63.090 1.00 83.50 129 ASP A CA 1
ATOM 1016 C C . ASP A 1 129 ? 7.737 0.705 -63.872 1.00 83.50 129 ASP A C 1
ATOM 1018 O O . ASP A 1 129 ? 7.741 -0.526 -63.877 1.00 83.50 129 ASP A O 1
ATOM 1022 N N . SER A 1 130 ? 8.673 1.417 -64.514 1.00 83.50 130 SER A N 1
ATOM 1023 C CA . SER A 1 130 ? 9.834 0.821 -65.187 1.00 83.50 130 SER A CA 1
ATOM 1024 C C . SER A 1 130 ? 10.768 0.103 -64.210 1.00 83.50 130 SER A C 1
ATOM 1026 O O . SER A 1 130 ? 11.077 -1.066 -64.423 1.00 83.50 130 SER A O 1
ATOM 1028 N N . ALA A 1 131 ? 11.147 0.757 -63.109 1.00 89.38 131 ALA A N 1
ATOM 1029 C CA . ALA A 1 131 ? 12.020 0.179 -62.089 1.00 89.38 131 ALA A CA 1
ATOM 1030 C C . ALA A 1 131 ? 11.359 -1.024 -61.399 1.00 89.38 131 ALA A C 1
ATOM 1032 O O . ALA A 1 131 ? 12.002 -2.047 -61.166 1.00 89.38 131 ALA A O 1
ATOM 1033 N N . ALA A 1 132 ? 10.052 -0.941 -61.131 1.00 89.12 132 ALA A N 1
ATOM 1034 C CA . ALA A 1 132 ? 9.298 -2.059 -60.568 1.00 89.12 132 ALA A CA 1
ATOM 1035 C C . ALA A 1 132 ? 9.249 -3.268 -61.523 1.00 89.12 132 ALA A C 1
ATOM 1037 O O . ALA A 1 132 ? 9.386 -4.411 -61.085 1.00 89.12 132 ALA A O 1
ATOM 1038 N N . LYS A 1 133 ? 9.097 -3.030 -62.832 1.00 87.81 133 LYS A N 1
ATOM 1039 C CA . LYS A 1 133 ? 9.110 -4.087 -63.851 1.00 87.81 133 LYS A CA 1
ATOM 1040 C C . LYS A 1 133 ? 10.481 -4.759 -63.961 1.00 87.81 133 LYS A C 1
ATOM 1042 O O . LYS A 1 133 ? 10.550 -5.985 -63.977 1.00 87.81 133 LYS A O 1
ATOM 1047 N N . GLU A 1 134 ? 11.555 -3.974 -64.000 1.00 91.56 134 GLU A N 1
ATOM 1048 C CA . GLU A 1 134 ? 12.930 -4.488 -64.054 1.00 91.56 134 GLU A CA 1
ATOM 1049 C C . GLU A 1 134 ? 13.254 -5.375 -62.844 1.00 91.56 134 GLU A C 1
ATOM 1051 O O . GLU A 1 134 ? 13.844 -6.445 -62.999 1.00 91.56 134 GLU A O 1
ATOM 1056 N N . ALA A 1 135 ? 12.800 -4.983 -61.649 1.00 93.12 135 ALA A N 1
ATOM 1057 C CA . ALA A 1 135 ? 12.967 -5.784 -60.440 1.00 93.12 135 ALA A CA 1
ATOM 1058 C C . ALA A 1 135 ? 12.248 -7.144 -60.531 1.00 93.12 135 ALA A C 1
ATOM 1060 O O . ALA A 1 135 ? 12.807 -8.166 -60.133 1.00 93.12 135 ALA A O 1
ATOM 1061 N N . VAL A 1 136 ? 11.033 -7.183 -61.093 1.00 91.81 136 VAL A N 1
ATOM 1062 C CA . VAL A 1 136 ? 10.297 -8.442 -61.306 1.00 91.81 136 VAL A CA 1
ATOM 1063 C C . VAL A 1 136 ? 11.015 -9.342 -62.316 1.00 91.81 136 VAL A C 1
ATOM 1065 O O . VAL A 1 136 ? 11.134 -10.542 -62.074 1.00 91.81 136 VAL A O 1
ATOM 1068 N N . GLU A 1 137 ? 11.545 -8.783 -63.408 1.00 91.56 137 GLU A N 1
ATOM 1069 C CA . GLU A 1 137 ? 12.326 -9.547 -64.394 1.00 91.56 137 GLU A CA 1
ATOM 1070 C C . GLU A 1 137 ? 13.616 -10.122 -63.790 1.00 91.56 137 GLU A C 1
ATOM 1072 O O . GLU A 1 137 ? 13.989 -11.260 -64.083 1.00 91.56 137 GLU A O 1
ATOM 1077 N N . LEU A 1 138 ? 14.289 -9.360 -62.922 1.00 94.50 138 LEU A N 1
ATOM 1078 C CA . LEU A 1 138 ? 15.480 -9.821 -62.212 1.00 94.50 138 LEU A CA 1
ATOM 1079 C C . LEU A 1 138 ? 15.161 -11.007 -61.292 1.00 94.50 138 LEU A C 1
ATOM 1081 O O . LEU A 1 138 ? 15.857 -12.023 -61.336 1.00 94.50 138 LEU A O 1
ATOM 1085 N N . LEU A 1 139 ? 14.093 -10.895 -60.497 1.00 93.94 139 LEU A N 1
ATOM 1086 C CA . LEU A 1 139 ? 13.638 -11.972 -59.615 1.00 93.94 139 LEU A CA 1
ATOM 1087 C C . LEU A 1 139 ? 13.237 -13.216 -60.410 1.00 93.94 139 LEU A C 1
ATOM 1089 O O . LEU A 1 139 ? 13.562 -14.327 -60.000 1.00 93.94 139 LEU A O 1
ATOM 1093 N N . GLN A 1 140 ? 12.589 -13.043 -61.564 1.00 91.88 140 GLN A N 1
ATOM 1094 C CA . GLN A 1 140 ? 12.218 -14.165 -62.419 1.00 91.88 140 GLN A CA 1
ATOM 1095 C C . GLN A 1 140 ? 13.454 -14.954 -62.877 1.00 91.88 140 GLN A C 1
ATOM 1097 O O . GLN A 1 140 ? 13.493 -16.168 -62.693 1.00 91.88 140 GLN A O 1
ATOM 1102 N N . ARG A 1 141 ? 14.498 -14.277 -63.379 1.00 92.75 141 ARG A N 1
ATOM 1103 C CA . ARG A 1 141 ? 15.754 -14.943 -63.786 1.00 92.75 141 ARG A CA 1
ATOM 1104 C C . ARG A 1 141 ? 16.437 -15.657 -62.620 1.00 92.75 141 ARG A C 1
ATOM 1106 O O . ARG A 1 141 ? 16.987 -16.739 -62.802 1.00 92.75 141 ARG A O 1
ATOM 1113 N N . TYR A 1 142 ? 16.404 -15.055 -61.431 1.00 95.25 142 TYR A N 1
ATOM 1114 C CA . TYR A 1 142 ? 16.981 -15.652 -60.229 1.00 95.25 142 TYR A CA 1
ATOM 1115 C C . TYR A 1 142 ? 16.272 -16.960 -59.847 1.00 95.25 142 TYR A C 1
ATOM 1117 O O . TYR A 1 142 ? 16.920 -17.994 -59.704 1.00 95.25 142 TYR A O 1
ATOM 1125 N N . PHE A 1 143 ? 14.940 -16.951 -59.749 1.00 93.44 143 PHE A N 1
ATOM 1126 C CA . PHE A 1 143 ? 14.185 -18.149 -59.368 1.00 93.44 143 PHE A CA 1
ATOM 1127 C C . PHE A 1 143 ? 14.133 -19.220 -60.466 1.00 93.44 143 PHE A C 1
ATOM 1129 O O . PHE A 1 143 ? 13.979 -20.399 -60.148 1.00 93.44 143 PHE A O 1
ATOM 1136 N N . GLU A 1 144 ? 14.297 -18.839 -61.737 1.00 91.88 144 GLU A N 1
ATOM 1137 C CA . GLU A 1 144 ? 14.512 -19.783 -62.841 1.00 91.88 144 GLU A CA 1
ATOM 1138 C C . GLU A 1 144 ? 15.834 -20.542 -62.672 1.00 91.88 144 GLU A C 1
ATOM 1140 O O . GLU A 1 144 ? 15.867 -21.754 -62.878 1.00 91.88 144 GLU A O 1
ATOM 1145 N N . HIS A 1 145 ? 16.902 -19.859 -62.244 1.00 92.19 145 HIS A N 1
ATOM 1146 C CA . HIS A 1 145 ? 18.196 -20.486 -61.970 1.00 92.19 145 HIS A CA 1
ATOM 1147 C C . HIS A 1 145 ? 18.169 -21.380 -60.719 1.00 92.19 145 HIS A C 1
ATOM 1149 O O . HIS A 1 145 ? 18.716 -22.480 -60.741 1.00 92.19 145 HIS A O 1
ATOM 1155 N N . GLU A 1 146 ? 17.509 -20.940 -59.644 1.00 92.31 146 GLU A N 1
ATOM 1156 C CA . GLU A 1 146 ? 17.377 -21.714 -58.395 1.00 92.31 146 GLU A CA 1
ATOM 1157 C C . GLU A 1 146 ? 16.398 -22.900 -58.507 1.00 92.31 146 GLU A C 1
ATOM 1159 O O . GLU A 1 146 ? 16.372 -23.769 -57.639 1.00 92.31 146 GLU A O 1
ATOM 1164 N N . GLY A 1 147 ? 15.591 -22.969 -59.573 1.00 88.88 147 GLY A N 1
ATOM 1165 C CA . GLY A 1 147 ? 14.664 -24.079 -59.804 1.00 88.88 147 GLY A CA 1
ATOM 1166 C C . GLY A 1 147 ? 13.449 -24.082 -58.872 1.00 88.88 147 GLY A C 1
ATOM 1167 O O . GLY A 1 147 ? 12.940 -25.151 -58.537 1.00 88.88 147 GLY A O 1
ATOM 1168 N N . CYS A 1 148 ? 12.966 -22.903 -58.464 1.00 87.62 148 CYS A N 1
ATOM 1169 C CA . CYS A 1 148 ? 11.842 -22.741 -57.534 1.00 87.62 148 CYS A CA 1
ATOM 1170 C C . CYS A 1 148 ? 10.543 -22.346 -58.274 1.00 87.62 148 CYS A C 1
ATOM 1172 O O . CYS A 1 148 ? 10.230 -21.155 -58.378 1.00 87.62 148 CYS A O 1
ATOM 1174 N N . PRO A 1 149 ? 9.742 -23.309 -58.778 1.00 84.31 149 PRO A N 1
ATOM 1175 C CA . PRO A 1 149 ? 8.590 -23.024 -59.641 1.00 84.31 149 PRO A CA 1
ATOM 1176 C C . PRO A 1 149 ? 7.436 -22.304 -58.928 1.00 84.31 149 PRO A C 1
ATOM 1178 O O . PRO A 1 149 ? 6.641 -21.622 -59.577 1.00 84.31 149 PRO A O 1
ATOM 1181 N N . GLU A 1 150 ? 7.344 -22.423 -57.602 1.00 86.56 150 GLU A N 1
ATOM 1182 C CA . GLU A 1 150 ? 6.276 -21.809 -56.803 1.00 86.56 150 GLU A CA 1
ATOM 1183 C C . GLU A 1 150 ? 6.296 -20.278 -56.925 1.00 86.56 150 GLU A C 1
ATOM 1185 O O . GLU A 1 150 ? 5.265 -19.656 -57.196 1.00 86.56 150 GLU A O 1
ATOM 1190 N N . PHE A 1 151 ? 7.484 -19.670 -56.846 1.00 85.50 151 PHE A N 1
ATOM 1191 C CA . PHE A 1 151 ? 7.654 -18.219 -56.955 1.00 85.50 151 PHE A CA 1
ATOM 1192 C C . PHE A 1 151 ? 7.491 -17.707 -58.390 1.00 85.50 151 PHE A C 1
ATOM 1194 O O . PHE A 1 151 ? 6.969 -16.610 -58.588 1.00 85.50 151 PHE A O 1
ATOM 1201 N N . LEU A 1 152 ? 7.841 -18.514 -59.398 1.00 86.56 152 LEU A N 1
ATOM 1202 C CA . LEU A 1 152 ? 7.678 -18.153 -60.812 1.00 86.56 152 LEU A CA 1
ATOM 1203 C C . LEU A 1 152 ? 6.207 -17.959 -61.195 1.00 86.56 152 LEU A C 1
ATOM 1205 O O . LEU A 1 152 ? 5.875 -17.036 -61.941 1.00 86.56 152 LEU A O 1
ATOM 1209 N N . SER A 1 153 ? 5.310 -18.779 -60.638 1.00 85.94 153 SER A N 1
ATOM 1210 C CA . SER A 1 153 ? 3.868 -18.639 -60.872 1.00 85.94 153 SER A CA 1
ATOM 1211 C C . SER A 1 153 ? 3.321 -17.300 -60.351 1.00 85.94 153 SER A C 1
ATOM 1213 O O . SER A 1 153 ? 2.553 -16.624 -61.040 1.00 85.94 153 SER A O 1
ATOM 1215 N N . SER A 1 154 ? 3.787 -16.872 -59.172 1.00 85.75 154 SER A N 1
ATOM 1216 C CA . SER A 1 154 ? 3.414 -15.599 -58.546 1.00 85.75 154 SER A CA 1
ATOM 1217 C C . SER A 1 154 ? 3.989 -14.396 -59.308 1.00 85.75 154 SER A C 1
ATOM 1219 O O . SER A 1 154 ? 3.265 -13.449 -59.630 1.00 85.75 154 SER A O 1
ATOM 1221 N N . LEU A 1 155 ? 5.268 -14.467 -59.699 1.00 88.44 155 LEU A N 1
ATOM 1222 C CA . LEU A 1 155 ? 5.943 -13.411 -60.462 1.00 88.44 155 LEU A CA 1
ATOM 1223 C C . LEU A 1 155 ? 5.344 -13.220 -61.862 1.00 88.44 155 LEU A C 1
ATOM 1225 O O . LEU A 1 155 ? 5.221 -12.084 -62.322 1.00 88.44 155 LEU A O 1
ATOM 1229 N N . SER A 1 156 ? 4.878 -14.294 -62.509 1.00 86.25 156 SER A N 1
ATOM 1230 C CA . SER A 1 156 ? 4.155 -14.210 -63.785 1.00 86.25 156 SER A CA 1
ATOM 1231 C C . SER A 1 156 ? 2.871 -13.373 -63.668 1.00 86.25 156 SER A C 1
ATOM 1233 O O . SER A 1 156 ? 2.586 -12.524 -64.519 1.00 86.25 156 SER A O 1
ATOM 1235 N N . GLY A 1 157 ? 2.127 -13.540 -62.568 1.00 87.19 157 GLY A N 1
ATOM 1236 C CA . GLY A 1 157 ? 0.943 -12.731 -62.270 1.00 87.19 157 GLY A CA 1
ATOM 1237 C C . GLY A 1 157 ? 1.274 -11.248 -62.075 1.00 87.19 157 GLY A C 1
ATOM 1238 O O . GLY A 1 157 ? 0.573 -10.381 -62.608 1.00 87.19 157 GLY A O 1
ATOM 1239 N N . MET A 1 158 ? 2.375 -10.956 -61.375 1.00 87.62 158 MET A N 1
ATOM 1240 C CA . MET A 1 158 ? 2.866 -9.588 -61.171 1.00 87.62 158 MET A CA 1
ATOM 1241 C C . MET A 1 158 ? 3.318 -8.941 -62.488 1.00 87.62 158 MET A C 1
ATOM 1243 O O . MET A 1 158 ? 2.924 -7.813 -62.781 1.00 87.62 158 MET A O 1
ATOM 1247 N N . GLY A 1 159 ? 4.057 -9.661 -63.337 1.00 83.56 159 GLY A N 1
ATOM 1248 C CA . GLY A 1 159 ? 4.440 -9.183 -64.671 1.00 83.56 159 GLY A CA 1
ATOM 1249 C C . GLY A 1 159 ? 3.224 -8.862 -65.552 1.00 83.56 159 GLY A C 1
ATOM 1250 O O . GLY A 1 159 ? 3.154 -7.801 -66.180 1.00 83.56 159 GLY A O 1
ATOM 1251 N N . ALA A 1 160 ? 2.205 -9.729 -65.533 1.00 86.00 160 ALA A N 1
ATOM 1252 C CA . ALA A 1 160 ? 0.966 -9.519 -66.281 1.00 86.00 160 ALA A CA 1
ATOM 1253 C C . ALA A 1 160 ? 0.175 -8.284 -65.809 1.00 86.00 160 ALA A C 1
ATOM 1255 O O . ALA A 1 160 ? -0.530 -7.664 -66.612 1.00 86.00 160 ALA A O 1
ATOM 1256 N N . TYR A 1 161 ? 0.283 -7.904 -64.532 1.00 88.56 161 TYR A N 1
ATOM 1257 C CA . TYR A 1 161 ? -0.341 -6.688 -64.009 1.00 88.56 161 TYR A CA 1
ATOM 1258 C C . TYR A 1 161 ? 0.229 -5.428 -64.670 1.00 88.56 161 TYR A C 1
ATOM 1260 O O . TYR A 1 161 ? -0.550 -4.598 -65.143 1.00 88.56 161 TYR A O 1
ATOM 1268 N N . PHE A 1 162 ? 1.556 -5.313 -64.791 1.00 84.69 162 PHE A N 1
ATOM 1269 C CA . PHE A 1 162 ? 2.190 -4.162 -65.447 1.00 84.69 162 PHE A CA 1
ATOM 1270 C C . PHE A 1 162 ? 1.791 -4.055 -66.922 1.00 84.69 162 PHE A C 1
ATOM 1272 O O . PHE A 1 162 ? 1.432 -2.973 -67.387 1.00 84.69 162 PHE A O 1
ATOM 1279 N N . VAL A 1 163 ? 1.744 -5.183 -67.639 1.00 83.19 163 VAL A N 1
ATOM 1280 C CA . VAL A 1 163 ? 1.293 -5.224 -69.042 1.00 83.19 163 VAL A CA 1
ATOM 1281 C C . VAL A 1 163 ? -0.166 -4.776 -69.166 1.00 83.19 163 VAL A C 1
ATOM 1283 O O . VAL A 1 163 ? -0.489 -3.918 -69.986 1.00 83.19 163 VAL A O 1
ATOM 1286 N N . LYS A 1 164 ? -1.063 -5.292 -68.316 1.00 83.56 164 LYS A N 1
ATOM 1287 C CA . LYS A 1 164 ? -2.476 -4.880 -68.306 1.00 83.56 164 LYS A CA 1
ATOM 1288 C C . LYS A 1 164 ? -2.639 -3.405 -67.944 1.00 83.56 164 LYS A C 1
ATOM 1290 O O . LYS A 1 164 ? -3.491 -2.739 -68.526 1.00 83.56 164 LYS A O 1
ATOM 1295 N N . LYS A 1 165 ? -1.845 -2.890 -67.000 1.00 83.50 165 LYS A N 1
ATOM 1296 C CA . LYS A 1 165 ? -1.844 -1.475 -66.603 1.00 83.50 165 LYS A CA 1
ATOM 1297 C C . LYS A 1 165 ? -1.442 -0.582 -67.780 1.00 83.50 165 LYS A C 1
ATOM 1299 O O . LYS A 1 165 ? -2.166 0.362 -68.071 1.00 83.50 165 LYS A O 1
ATOM 1304 N N . GLN A 1 166 ? -0.389 -0.934 -68.521 1.00 78.94 166 GLN A N 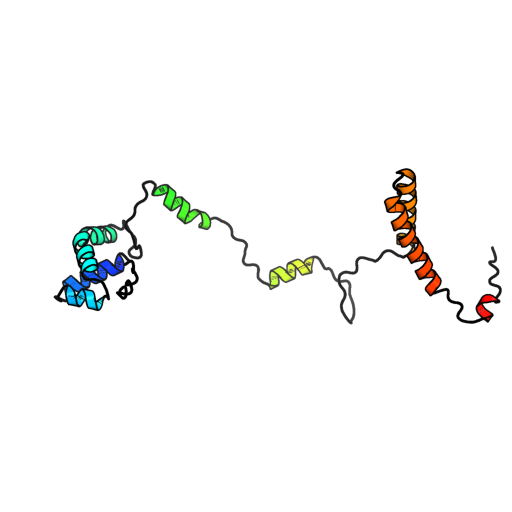1
ATOM 1305 C CA . GLN A 1 166 ? 0.005 -0.202 -69.733 1.00 78.94 166 GLN A CA 1
ATOM 1306 C C . GLN A 1 166 ? -1.073 -0.270 -70.828 1.00 78.94 166 GLN A C 1
ATOM 1308 O O . GLN A 1 166 ? -1.475 0.757 -71.376 1.00 78.94 166 GLN A O 1
ATOM 1313 N N . LEU A 1 167 ? -1.624 -1.459 -71.095 1.00 78.50 167 LEU A N 1
ATOM 1314 C CA . LEU A 1 167 ? -2.642 -1.653 -72.135 1.00 78.50 167 LEU A CA 1
ATOM 1315 C C . LEU A 1 167 ? -3.978 -0.955 -71.834 1.00 78.50 167 LEU A C 1
ATOM 1317 O O . LEU A 1 167 ? -4.709 -0.615 -72.762 1.00 78.50 167 LEU A O 1
ATOM 1321 N N . LYS A 1 168 ? -4.312 -0.699 -70.559 1.00 74.81 168 LYS A N 1
ATOM 1322 C CA . LYS A 1 168 ? -5.512 0.077 -70.188 1.00 74.81 168 LYS A CA 1
ATOM 1323 C C . LYS A 1 168 ? -5.491 1.490 -70.766 1.00 74.81 168 LYS A C 1
ATOM 1325 O O . LYS A 1 168 ? -6.555 1.995 -71.121 1.00 74.81 168 LYS A O 1
ATOM 1330 N N . HIS A 1 169 ? -4.308 2.094 -70.862 1.00 65.62 169 HIS A N 1
ATOM 1331 C CA . HIS A 1 169 ? -4.120 3.426 -71.436 1.00 65.62 169 HIS A CA 1
ATOM 1332 C C . HIS A 1 169 ? -3.903 3.384 -72.954 1.00 65.62 169 HIS A C 1
ATOM 1334 O O . HIS A 1 169 ? -4.149 4.376 -73.629 1.00 65.62 169 HIS A O 1
ATOM 1340 N N . ALA A 1 170 ? -3.541 2.224 -73.507 1.00 66.88 170 ALA A N 1
ATOM 1341 C CA . ALA A 1 170 ? -3.364 2.003 -74.942 1.00 66.88 170 ALA A CA 1
ATOM 1342 C C . ALA A 1 170 ? -4.673 1.663 -75.687 1.00 66.88 170 ALA A C 1
ATOM 1344 O O . ALA A 1 170 ? -4.645 1.060 -76.761 1.00 66.88 170 ALA A O 1
ATOM 1345 N N . LYS A 1 171 ? -5.842 2.008 -75.130 1.00 66.25 171 LYS A N 1
ATOM 1346 C CA . LYS A 1 171 ? -7.112 1.807 -75.835 1.00 66.25 171 LYS A CA 1
ATOM 1347 C C . LYS A 1 171 ? -7.180 2.761 -77.020 1.00 66.25 171 LYS A C 1
ATOM 1349 O O . LYS A 1 171 ? -7.037 3.969 -76.861 1.00 66.25 171 LYS A O 1
ATOM 1354 N N . GLN A 1 172 ? -7.439 2.202 -78.195 1.00 66.62 172 GLN A N 1
ATOM 1355 C CA . GLN A 1 172 ? -7.694 2.958 -79.411 1.00 66.62 172 GLN A CA 1
ATOM 1356 C C . GLN A 1 172 ? -8.872 3.912 -79.174 1.00 66.62 172 GLN A C 1
ATOM 1358 O O . GLN A 1 172 ? -10.013 3.482 -79.027 1.00 66.62 172 GLN A O 1
ATOM 1363 N N . THR A 1 173 ? -8.589 5.210 -79.085 1.00 68.25 173 THR A N 1
ATOM 1364 C CA . THR A 1 173 ? -9.611 6.230 -78.818 1.00 68.25 173 THR A CA 1
ATOM 1365 C C . THR A 1 173 ? -10.442 6.518 -80.062 1.00 68.25 173 THR A C 1
ATOM 1367 O O . THR A 1 173 ? -11.628 6.820 -79.960 1.00 68.25 173 THR A O 1
ATOM 1370 N N . THR A 1 174 ? -9.836 6.396 -81.248 1.00 73.88 174 THR A N 1
ATOM 1371 C CA . THR A 1 174 ? -10.481 6.654 -82.539 1.00 73.88 174 THR A CA 1
ATOM 1372 C C . THR A 1 174 ? -9.961 5.698 -83.615 1.00 73.88 174 THR A C 1
ATOM 1374 O O . THR A 1 174 ? -8.815 5.254 -83.578 1.00 73.88 174 THR A O 1
ATOM 1377 N N . LEU A 1 175 ? -10.792 5.374 -84.611 1.00 72.75 175 LEU A N 1
ATOM 1378 C CA . LEU A 1 175 ? -10.407 4.451 -85.686 1.00 72.75 175 LEU A CA 1
ATOM 1379 C C . LEU A 1 175 ? -9.198 4.970 -86.491 1.00 72.75 175 LEU A C 1
ATOM 1381 O O . LEU A 1 175 ? -8.322 4.199 -86.872 1.00 72.75 175 LEU A O 1
ATOM 1385 N N . HIS A 1 176 ? -9.109 6.289 -86.677 1.00 68.81 176 HIS A N 1
ATOM 1386 C CA . HIS A 1 176 ? -8.055 6.936 -87.459 1.00 68.81 176 HIS A CA 1
ATOM 1387 C C . HIS A 1 176 ? -6.673 6.909 -86.798 1.00 68.81 176 HIS A C 1
ATOM 1389 O O . HIS A 1 176 ? -5.683 6.892 -87.523 1.00 68.81 176 HIS A O 1
ATOM 1395 N N . SER A 1 177 ? -6.583 6.823 -85.464 1.00 68.12 177 SER A N 1
ATOM 1396 C CA . SER A 1 177 ? -5.289 6.749 -84.765 1.00 68.12 177 SER A CA 1
ATOM 1397 C C . SER A 1 177 ? -4.533 5.439 -85.022 1.00 68.12 177 SER A C 1
ATOM 1399 O O . SER A 1 177 ? -3.356 5.334 -84.700 1.00 68.12 177 SER A O 1
ATOM 1401 N N . PHE A 1 178 ? -5.207 4.423 -85.570 1.00 62.97 178 PHE A N 1
ATOM 1402 C CA . PHE A 1 178 ? -4.606 3.142 -85.952 1.00 62.97 178 PHE A CA 1
ATOM 1403 C C . PHE A 1 178 ? -4.049 3.152 -87.383 1.00 62.97 178 PHE A C 1
ATOM 1405 O O . PHE A 1 178 ? -3.110 2.424 -87.681 1.00 62.97 178 PHE A O 1
ATOM 1412 N N . PHE A 1 179 ? -4.608 3.987 -88.265 1.00 74.12 179 PHE A N 1
ATOM 1413 C CA . PHE A 1 179 ? -4.183 4.107 -89.666 1.00 74.12 179 PHE A CA 1
ATOM 1414 C C . PHE A 1 179 ? -3.270 5.313 -89.919 1.00 74.12 179 PHE A C 1
ATOM 1416 O O . PHE A 1 179 ? -2.794 5.494 -91.039 1.00 74.12 179 PHE A O 1
ATOM 1423 N N . SER A 1 180 ? -3.015 6.146 -88.906 1.00 66.81 180 SER A N 1
ATOM 1424 C CA . SER A 1 180 ? -1.983 7.177 -88.980 1.00 66.81 180 SER A CA 1
ATOM 1425 C C . SER A 1 180 ? -0.607 6.511 -89.098 1.00 66.81 180 SER A C 1
ATOM 1427 O O . SER A 1 180 ? -0.275 5.668 -88.262 1.00 66.81 180 SER A O 1
ATOM 1429 N N . PRO A 1 181 ? 0.202 6.862 -90.112 1.00 58.34 181 PRO A N 1
ATOM 1430 C CA . PRO A 1 181 ? 1.488 6.231 -90.337 1.00 58.34 181 PRO A CA 1
ATOM 1431 C C . PRO A 1 181 ? 2.470 6.746 -89.289 1.00 58.34 181 PRO A C 1
ATOM 1433 O O . PRO A 1 181 ? 3.181 7.721 -89.508 1.00 58.34 181 PRO A 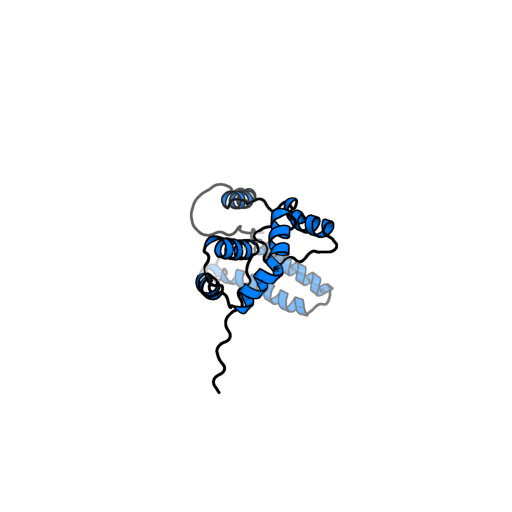O 1
ATOM 1436 N N . THR A 1 182 ? 2.541 6.092 -88.134 1.00 55.59 182 THR A N 1
ATOM 1437 C CA . THR A 1 182 ? 3.748 6.174 -87.313 1.00 55.59 182 THR A CA 1
ATOM 1438 C C . THR A 1 182 ? 4.782 5.277 -87.975 1.00 55.59 182 THR A C 1
ATOM 1440 O O . THR A 1 182 ? 5.005 4.141 -87.557 1.00 55.59 182 THR A O 1
ATOM 1443 N N . HIS A 1 183 ? 5.355 5.766 -89.075 1.00 42.78 183 HIS A N 1
ATOM 1444 C CA . HIS A 1 183 ? 6.627 5.254 -89.545 1.00 42.78 183 HIS A CA 1
ATOM 1445 C C . HIS A 1 183 ? 7.668 5.699 -88.510 1.00 42.78 183 HIS A C 1
ATOM 1447 O O . HIS A 1 183 ? 7.782 6.901 -88.262 1.00 42.78 183 HIS A O 1
ATOM 1453 N N . PRO A 1 184 ? 8.393 4.776 -87.862 1.00 53.25 184 PRO A N 1
ATOM 1454 C CA . PRO A 1 184 ? 9.594 5.152 -87.149 1.00 53.25 184 PRO A CA 1
ATOM 1455 C C . PRO A 1 184 ? 10.654 5.441 -88.213 1.00 53.25 184 PRO A C 1
ATOM 1457 O O . PRO A 1 184 ? 11.156 4.514 -88.855 1.00 53.25 184 PRO A O 1
ATOM 1460 N N . ASP A 1 185 ? 10.952 6.719 -88.441 1.00 41.72 185 ASP A N 1
ATOM 1461 C CA . ASP A 1 185 ? 12.254 7.063 -88.997 1.00 41.72 185 ASP A CA 1
ATOM 1462 C C . ASP A 1 185 ? 13.320 6.671 -87.968 1.00 41.72 185 ASP A C 1
ATOM 1464 O O . ASP A 1 185 ? 13.165 6.881 -86.761 1.00 41.72 185 ASP A O 1
ATOM 1468 N N . LYS A 1 186 ? 14.327 5.980 -88.498 1.00 38.53 186 LYS A N 1
ATOM 1469 C CA . LYS A 1 186 ? 15.499 5.433 -87.816 1.00 38.53 186 LYS A CA 1
ATOM 1470 C C . LYS A 1 186 ? 16.367 6.507 -87.175 1.00 38.53 186 LYS A C 1
ATOM 1472 O O . LYS A 1 186 ? 16.455 7.608 -87.758 1.00 38.53 186 LYS A O 1
#